Protein AF-A0AA85JN87-F1 (afdb_monomer_lite)

Organism: Trichobilharzia regenti (NCBI:txid157069)

Sequence (298 aa):
MGMNMVSKATDSALHCLQKEFSRMQVISLSGNMCTDKKPATINTILGRGKSVIAEARLPASVLAQVLHTNAHRLARLAHAKNWIGSSLAGCSGIMGSNAHAANIIAGMFAATGQDLAQVIDSSACLTQLEVDASDDSLIASVTMPCIEVGTVGGGTRLPAQRACLDLLDLSVDRPTEHLSRLIAGTVLSAELSLLAALDTADLVKAHMHLNRAKTSTTTQVPNNNNNANTMNNNNNNGNGTNDNPDPAAPDHHPVGNCHSDVQTTTGHSAVVGVHEKRFSVKKSDPAMMNSEISHYIM

InterPro domains:
  IPR002202 Hydroxymethylglutaryl-CoA reductase, class I/II [PF00368] (1-212)
  IPR002202 Hydroxymethylglutaryl-CoA reductase, class I/II [PR00071] (30-55)
  IPR002202 Hydroxymethylglutaryl-CoA reductase, class I/II [PR00071] (83-109)
  IPR002202 Hydroxymethylglutaryl-CoA reductase, class I/II [PR00071] (137-158)
  IPR002202 Hydroxymethylglutaryl-CoA reductase, class I/II [PS50065] (1-212)
  IPR002202 Hydroxymethylglutaryl-CoA reductase, class I/II [PTHR10572] (1-214)
  IPR009023 Hydroxymethylglutaryl-CoA reductase, class I/II, NAD/NADP-binding domain superfamily [G3DSA:3.30.70.420] (1-49)
  IPR009023 Hydroxymethylglutaryl-CoA reductase, class I/II, NAD/NADP-binding domain superfamily [SSF55035] (1-49)
  IPR009029 Hydroxymethylglutaryl-CoA reductase, class I/II, substrate-binding domain superfamily [SSF56542] (43-200)
  IPR023074 Hydroxymethylglutaryl-CoA reductase, class I/II, catalytic domain superfamily [G3DSA:3.90.770.10] (50-207)
  IPR023076 Hydroxymethylglutaryl-CoA reductase, class I/II, conserved site [PS00318] (149-156)
  IPR023076 Hydroxymethylglutaryl-CoA reductase, class I/II, conserved site [PS01192] (197-210)

Structure (mmCIF, N/CA/C/O backbone):
data_AF-A0AA85JN87-F1
#
_entry.id   AF-A0AA85JN87-F1
#
loop_
_atom_site.group_PDB
_atom_site.id
_atom_site.type_symbol
_atom_site.label_atom_id
_atom_site.label_alt_id
_atom_site.label_comp_id
_atom_site.label_asym_id
_atom_site.label_entity_id
_atom_site.label_seq_id
_atom_site.pdbx_PDB_ins_code
_atom_site.Cartn_x
_atom_site.Cartn_y
_atom_site.Cartn_z
_atom_site.occupancy
_atom_site.B_iso_or_equiv
_atom_site.auth_seq_id
_atom_site.auth_comp_id
_atom_site.auth_asym_id
_atom_site.auth_atom_id
_atom_site.pdbx_PDB_model_num
ATOM 1 N N . MET A 1 1 ? -7.510 -4.189 11.630 1.00 84.88 1 MET A N 1
ATOM 2 C CA . MET A 1 1 ? -8.447 -3.060 11.599 1.00 84.88 1 MET A CA 1
ATOM 3 C C . MET A 1 1 ? -8.848 -2.737 13.031 1.00 84.88 1 MET A C 1
ATOM 5 O O . MET A 1 1 ? -8.316 -1.785 13.570 1.00 84.88 1 MET A O 1
ATOM 9 N N . GLY A 1 2 ? -9.619 -3.579 13.729 1.00 93.19 2 GLY A N 1
ATOM 10 C CA . GLY A 1 2 ? -9.733 -3.487 15.198 1.00 93.19 2 GLY A CA 1
ATOM 11 C C . GLY A 1 2 ? -10.479 -2.258 15.733 1.00 93.19 2 GLY A C 1
ATOM 12 O O . GLY A 1 2 ? -10.494 -2.063 16.943 1.00 93.19 2 GLY A O 1
ATOM 13 N N . MET A 1 3 ? -11.137 -1.478 14.868 1.00 95.12 3 MET A N 1
ATOM 14 C CA . MET A 1 3 ? -11.810 -0.223 15.224 1.00 95.12 3 MET A CA 1
ATOM 15 C C . MET A 1 3 ? -12.792 -0.390 16.390 1.00 95.12 3 MET A C 1
ATOM 17 O O . MET A 1 3 ? -12.663 0.290 17.400 1.00 95.12 3 MET A O 1
ATOM 21 N N . ASN A 1 4 ? -13.692 -1.376 16.331 1.00 95.69 4 ASN A N 1
ATOM 22 C CA . ASN A 1 4 ? -14.649 -1.620 17.421 1.00 95.69 4 ASN A CA 1
ATOM 23 C C . ASN A 1 4 ? -13.965 -1.993 18.746 1.00 95.69 4 ASN A C 1
ATOM 25 O O . ASN A 1 4 ? -14.442 -1.630 19.820 1.00 95.69 4 ASN A O 1
ATOM 29 N N . MET A 1 5 ? -12.850 -2.728 18.676 1.00 97.50 5 MET A N 1
ATOM 30 C CA . MET A 1 5 ? -12.092 -3.140 19.857 1.00 97.50 5 MET A CA 1
ATOM 31 C C . MET A 1 5 ? -11.444 -1.926 20.525 1.00 97.50 5 MET A C 1
ATOM 33 O O . MET A 1 5 ? -11.600 -1.748 21.732 1.00 97.50 5 MET A O 1
ATOM 37 N N . VAL A 1 6 ? -10.769 -1.075 19.744 1.00 97.12 6 VAL A N 1
ATOM 38 C CA . VAL A 1 6 ? -10.121 0.129 20.279 1.00 97.12 6 VAL A CA 1
ATOM 39 C C . VAL A 1 6 ? -11.149 1.141 20.770 1.00 97.12 6 VAL A C 1
ATOM 41 O O . VAL A 1 6 ? -10.966 1.670 21.854 1.00 97.12 6 VAL A O 1
ATOM 44 N N . SER A 1 7 ? -12.281 1.327 20.081 1.00 97.25 7 SER A N 1
ATOM 45 C CA . SER A 1 7 ? -13.359 2.206 20.552 1.00 97.25 7 SER A CA 1
ATOM 46 C C . SER A 1 7 ? -13.909 1.768 21.908 1.00 97.25 7 SER A C 1
ATOM 48 O O . SER A 1 7 ? -14.039 2.594 22.806 1.00 97.25 7 SER A O 1
ATOM 50 N N . LYS A 1 8 ? -14.168 0.467 22.097 1.00 98.12 8 LYS A N 1
ATOM 51 C CA . LYS A 1 8 ? -14.634 -0.070 23.385 1.00 98.12 8 LYS A CA 1
ATOM 52 C C . LYS A 1 8 ? -13.600 0.124 24.500 1.00 98.12 8 LYS A C 1
ATOM 54 O O . LYS A 1 8 ? -13.961 0.453 25.630 1.00 98.12 8 LYS A O 1
ATOM 59 N N . ALA A 1 9 ? -12.323 -0.091 24.189 1.00 98.25 9 ALA A N 1
ATOM 60 C CA . ALA A 1 9 ? -11.238 0.114 25.141 1.00 98.25 9 ALA A CA 1
ATOM 61 C C . ALA A 1 9 ? -11.086 1.598 25.516 1.00 98.25 9 ALA A C 1
ATOM 63 O O . ALA A 1 9 ? -10.990 1.916 26.699 1.00 98.25 9 ALA A O 1
ATOM 64 N N . THR A 1 10 ? -11.128 2.502 24.533 1.00 98.19 10 THR A N 1
ATOM 65 C CA . THR A 1 10 ? -11.074 3.953 24.747 1.00 98.19 10 THR A CA 1
ATOM 66 C C . THR A 1 10 ? -12.259 4.435 25.573 1.00 98.19 10 THR A C 1
ATOM 68 O O . THR A 1 10 ? -12.052 5.185 26.518 1.00 98.19 10 THR A O 1
ATOM 71 N N . ASP A 1 11 ? -13.474 3.965 25.291 1.00 98.06 11 ASP A N 1
ATOM 72 C CA . ASP A 1 11 ? -14.661 4.309 26.078 1.00 98.06 11 ASP A CA 1
ATOM 73 C C . ASP A 1 11 ? -14.488 3.907 27.552 1.00 98.06 11 ASP A C 1
ATOM 75 O O . ASP A 1 11 ? -14.669 4.717 28.460 1.00 98.06 11 ASP A O 1
ATOM 79 N N . SER A 1 12 ? -14.005 2.689 27.803 1.00 98.12 12 SER A N 1
ATOM 80 C CA . SER A 1 12 ? -13.712 2.220 29.166 1.00 98.12 12 SER A CA 1
ATOM 81 C C . SER A 1 12 ? -12.612 3.049 29.848 1.00 98.12 12 SER A C 1
ATOM 83 O O . SER A 1 12 ? -12.707 3.353 31.039 1.00 98.12 12 SER A O 1
ATOM 85 N N . ALA A 1 13 ? -11.573 3.440 29.106 1.00 98.25 13 ALA A N 1
ATOM 86 C CA . ALA A 1 13 ? -10.490 4.278 29.615 1.00 98.25 13 ALA A CA 1
ATOM 87 C C . ALA A 1 13 ? -10.972 5.697 29.960 1.00 98.25 13 ALA A C 1
ATOM 89 O O . ALA A 1 13 ? -10.600 6.229 31.005 1.00 98.25 13 ALA A O 1
ATOM 90 N N . LEU A 1 14 ? -11.846 6.284 29.139 1.00 97.81 14 LEU A N 1
ATOM 91 C CA . LEU A 1 14 ? -12.452 7.589 29.404 1.00 97.81 14 LEU A CA 1
ATOM 92 C C . LEU A 1 14 ? -13.301 7.565 30.679 1.00 97.81 14 LEU A C 1
ATOM 94 O O . LEU A 1 14 ? -13.166 8.464 31.504 1.00 97.81 14 LEU A O 1
ATOM 98 N N . HIS A 1 15 ? -14.087 6.507 30.906 1.00 96.25 15 HIS A N 1
ATOM 99 C CA . HIS A 1 15 ? -14.829 6.333 32.161 1.00 96.25 15 HIS A CA 1
ATOM 100 C C . HIS A 1 15 ? -13.908 6.233 33.386 1.00 96.25 15 HIS A C 1
ATOM 102 O O . HIS A 1 15 ? -14.273 6.682 34.470 1.00 96.25 15 HIS A O 1
ATOM 108 N N . CYS A 1 16 ? -12.716 5.645 33.240 1.00 97.75 16 CYS A N 1
ATOM 109 C CA . CYS A 1 16 ? -11.712 5.633 34.303 1.00 97.75 16 CYS A CA 1
ATOM 110 C C . CYS A 1 16 ? -11.193 7.051 34.581 1.00 97.75 16 CYS A C 1
ATOM 112 O O . CYS A 1 16 ? -11.214 7.504 35.722 1.00 97.75 16 CYS A O 1
ATOM 114 N N . LEU A 1 17 ? -10.828 7.789 33.529 1.00 97.94 17 LEU A N 1
ATOM 115 C CA . LEU A 1 17 ? -10.350 9.168 33.639 1.00 97.94 17 LEU A CA 1
ATOM 116 C C . LEU A 1 17 ? -11.395 10.110 34.250 1.00 97.94 17 LEU A C 1
ATOM 118 O O . LEU A 1 17 ? -11.033 10.989 35.023 1.00 97.94 17 LEU A O 1
ATOM 122 N N . GLN A 1 18 ? -12.687 9.917 33.970 1.00 97.38 18 GLN A N 1
ATOM 123 C CA . GLN A 1 18 ? -13.755 10.728 34.570 1.00 97.38 18 GLN A CA 1
ATOM 124 C C . GLN A 1 18 ? -13.886 10.543 36.089 1.00 97.38 18 GLN A C 1
ATOM 126 O O . GLN A 1 18 ? -14.396 11.439 36.759 1.00 97.38 18 GLN A O 1
ATOM 131 N N . LYS A 1 19 ? -13.421 9.416 36.650 1.00 97.12 19 LYS A N 1
ATOM 132 C CA . LYS A 1 19 ? -13.384 9.213 38.109 1.00 97.12 19 LYS A CA 1
ATOM 133 C C . LYS A 1 19 ? -12.307 10.071 38.770 1.00 97.12 19 LYS A C 1
ATOM 135 O O . LYS A 1 19 ? -12.552 10.612 39.841 1.00 97.12 19 LYS A O 1
ATOM 140 N N . GLU A 1 20 ? -11.160 10.218 38.111 1.00 98.00 20 GLU A N 1
ATOM 141 C CA . GLU A 1 20 ? -10.040 11.044 38.584 1.00 98.00 20 GLU A CA 1
ATOM 142 C C . GLU A 1 20 ? -10.282 12.537 38.316 1.00 98.00 20 GLU A C 1
ATOM 144 O O . GLU A 1 20 ? -9.996 13.398 39.146 1.00 98.00 20 GLU A O 1
ATOM 149 N N . PHE A 1 21 ? -10.872 12.857 37.163 1.00 97.88 21 PHE A N 1
ATOM 150 C CA . PHE A 1 21 ? -11.124 14.219 36.708 1.00 97.88 21 PHE A CA 1
ATOM 151 C C . PHE A 1 21 ? -12.628 14.475 36.578 1.00 97.88 21 PHE A C 1
ATOM 153 O O . PHE A 1 21 ? -13.181 14.508 35.481 1.00 97.88 21 PHE A O 1
ATOM 160 N N . SER A 1 22 ? -13.298 14.725 37.706 1.00 95.50 22 SER A N 1
ATOM 161 C CA . SER A 1 22 ? -14.764 14.882 37.782 1.00 95.50 22 SER A CA 1
ATOM 162 C C . SER A 1 22 ? -15.349 16.037 36.954 1.00 95.50 22 SER A C 1
ATOM 164 O O . SER A 1 22 ? -16.543 16.054 36.665 1.00 95.50 22 SER A O 1
ATOM 166 N N . ARG A 1 23 ? -14.518 17.009 36.553 1.00 97.56 23 ARG A N 1
ATOM 167 C CA . ARG A 1 23 ? -14.902 18.125 35.668 1.00 97.56 23 ARG A CA 1
ATOM 168 C C . ARG A 1 23 ? -14.717 17.815 34.179 1.00 97.56 23 ARG A C 1
ATOM 170 O O . ARG A 1 23 ? -15.128 18.624 33.351 1.00 97.56 23 ARG A O 1
ATOM 177 N N . MET A 1 24 ? -14.075 16.697 33.831 1.00 97.81 24 MET A N 1
ATOM 178 C CA . MET A 1 24 ? -13.817 16.316 32.444 1.00 97.81 24 MET A CA 1
ATOM 179 C C . MET A 1 24 ? -15.123 15.938 31.741 1.00 97.81 24 MET A C 1
ATOM 181 O O . MET A 1 24 ? -15.873 15.074 32.199 1.00 97.81 24 MET A O 1
ATOM 185 N N . GLN A 1 25 ? -15.358 16.546 30.582 1.00 96.88 25 GLN A N 1
ATOM 186 C CA . GLN A 1 25 ? -16.487 16.227 29.715 1.00 96.88 25 GLN A CA 1
ATOM 187 C C . GLN A 1 25 ? -15.985 15.555 28.440 1.00 96.88 25 GLN A C 1
ATOM 189 O O . GLN A 1 25 ? -15.135 16.095 27.734 1.00 96.88 25 GLN A O 1
ATOM 194 N N . VAL A 1 26 ? -16.528 14.378 28.135 1.00 97.00 26 VAL A N 1
ATOM 195 C CA . VAL A 1 26 ? -16.269 13.687 26.871 1.00 97.00 26 VAL A CA 1
ATOM 196 C C . VAL A 1 26 ? -17.270 14.201 25.843 1.00 97.00 26 VAL A C 1
ATOM 198 O O . VAL A 1 26 ? -18.449 13.866 25.904 1.00 97.00 26 VAL A O 1
ATOM 201 N N . ILE A 1 27 ? -16.802 15.026 24.906 1.00 96.94 27 ILE A N 1
ATOM 202 C CA . ILE A 1 27 ? -17.644 15.571 23.827 1.00 96.94 27 ILE A CA 1
ATOM 203 C C . ILE A 1 27 ? -17.927 14.495 22.769 1.00 96.94 27 ILE A C 1
ATOM 205 O O . ILE A 1 27 ? -19.048 14.354 22.291 1.00 96.94 27 ILE A O 1
ATOM 209 N N . SER A 1 28 ? -16.900 13.732 22.392 1.00 97.44 28 SER A N 1
ATOM 210 C CA . SER A 1 28 ? -16.984 12.640 21.423 1.00 97.44 28 SER A CA 1
ATOM 211 C C . SER A 1 28 ? -15.887 11.621 21.707 1.00 97.44 28 SER A C 1
ATOM 213 O O . SER A 1 28 ? -14.776 11.992 22.085 1.00 97.44 28 SER A O 1
ATOM 215 N N . LEU A 1 29 ? -16.176 10.342 21.458 1.00 96.44 29 LEU A N 1
ATOM 216 C CA . LEU A 1 29 ? -15.175 9.274 21.507 1.00 96.44 29 LEU A CA 1
ATOM 217 C C . LEU A 1 29 ? -14.111 9.429 20.405 1.00 96.44 29 LEU A C 1
ATOM 219 O O . LEU A 1 29 ? -12.975 8.991 20.563 1.00 96.44 29 LEU A O 1
ATOM 223 N N . SER A 1 30 ? -14.474 10.052 19.280 1.00 97.19 30 SER A N 1
ATOM 224 C CA . SER A 1 30 ? -13.566 10.338 18.171 1.00 97.19 30 SER A CA 1
ATOM 225 C C . SER A 1 30 ? -13.568 11.833 17.872 1.00 97.19 30 SER A C 1
ATOM 227 O O . SER A 1 30 ? -14.526 12.370 17.318 1.00 97.19 30 SER A O 1
ATOM 229 N N . GLY A 1 31 ? -12.479 12.504 18.243 1.00 97.38 31 GLY A N 1
ATOM 230 C CA . GLY A 1 31 ? -12.234 13.920 17.954 1.00 97.38 31 GLY A CA 1
ATOM 231 C C . GLY A 1 31 ? -11.450 14.148 16.660 1.00 97.38 31 GLY A C 1
ATOM 232 O O . GLY A 1 31 ? -10.699 15.108 16.575 1.00 97.38 31 GLY A O 1
ATOM 233 N N . ASN A 1 32 ? -11.533 13.227 15.693 1.00 97.19 32 ASN A N 1
ATOM 234 C CA . ASN A 1 32 ? -10.747 13.228 14.449 1.00 97.19 32 ASN A CA 1
ATOM 235 C C . ASN A 1 32 ? -9.214 13.168 14.591 1.00 97.19 32 ASN A C 1
ATOM 237 O O . ASN A 1 32 ? -8.544 13.137 13.572 1.00 97.19 32 ASN A O 1
ATOM 241 N N . MET A 1 33 ? -8.656 13.025 15.795 1.00 96.12 33 MET A N 1
ATOM 242 C CA . MET A 1 33 ? -7.215 12.799 16.016 1.00 96.12 33 MET A CA 1
ATOM 243 C C . MET A 1 33 ? -6.779 11.330 15.864 1.00 96.12 33 MET A C 1
ATOM 245 O O . MET A 1 33 ? -5.656 10.978 16.209 1.00 96.12 33 MET A O 1
ATOM 249 N N . CYS A 1 34 ? -7.657 10.453 15.362 1.00 95.75 34 CYS A N 1
ATOM 250 C CA . CYS A 1 34 ? -7.326 9.049 15.123 1.00 95.75 34 CYS A CA 1
ATOM 251 C C . CYS A 1 34 ? -6.311 8.830 13.983 1.00 95.75 34 CYS A C 1
ATOM 253 O O . CYS A 1 34 ? -5.329 8.148 14.237 1.00 95.75 34 CYS A O 1
ATOM 255 N N . THR A 1 35 ? -6.445 9.326 12.745 1.00 95.62 35 THR A N 1
ATOM 256 C CA . THR A 1 35 ? -7.599 9.912 12.019 1.00 95.62 35 THR A CA 1
ATOM 257 C C . THR A 1 35 ? -8.242 8.849 11.118 1.00 95.62 35 THR A C 1
ATOM 259 O O . THR A 1 35 ? -7.503 8.171 10.425 1.00 95.62 35 THR A O 1
ATOM 262 N N . ASP A 1 36 ? -9.579 8.672 11.103 1.00 97.56 36 ASP A N 1
ATOM 263 C CA . ASP A 1 36 ? -10.123 7.388 10.598 1.00 97.56 36 ASP A CA 1
ATOM 264 C C . ASP A 1 36 ? -10.261 7.137 9.088 1.00 97.56 36 ASP A C 1
ATOM 266 O O . ASP A 1 36 ? -10.032 6.036 8.675 1.00 97.56 36 ASP A O 1
ATOM 270 N N . LYS A 1 37 ? -10.706 8.040 8.247 1.00 96.69 37 LYS A N 1
ATOM 271 C CA . LYS A 1 37 ? -11.143 7.780 6.854 1.00 96.69 37 LYS A CA 1
ATOM 272 C C . LYS A 1 37 ? -11.000 9.092 6.100 1.00 96.69 37 LYS A C 1
ATOM 274 O O . LYS A 1 37 ? -11.940 9.575 5.475 1.00 96.69 37 LYS A O 1
ATOM 279 N N . LYS A 1 38 ? -9.928 9.810 6.427 1.00 95.31 38 LYS A N 1
ATOM 280 C CA . LYS A 1 38 ? -9.719 11.215 6.076 1.00 95.31 38 LYS A CA 1
ATOM 281 C C . LYS A 1 38 ? -8.219 11.428 5.938 1.00 95.31 38 LYS A C 1
ATOM 283 O O . LYS A 1 38 ? -7.495 11.006 6.833 1.00 95.31 38 LYS A O 1
ATOM 288 N N . PRO A 1 39 ? -7.779 12.149 4.898 1.00 91.88 39 PRO A N 1
ATOM 289 C CA . PRO A 1 39 ? -6.371 12.464 4.721 1.00 91.88 39 PRO A CA 1
ATOM 290 C C . PRO A 1 39 ? -5.830 13.200 5.952 1.00 91.88 39 PRO A C 1
ATOM 292 O O . PRO A 1 39 ? -6.331 14.272 6.296 1.00 91.88 39 PRO A O 1
ATOM 295 N N . ALA A 1 40 ? -4.818 12.636 6.614 1.00 92.38 40 ALA A N 1
ATOM 296 C CA . ALA A 1 40 ? -4.227 13.246 7.799 1.00 92.38 40 ALA A CA 1
ATOM 297 C C . ALA A 1 40 ? -2.744 12.912 7.964 1.00 92.38 40 ALA A C 1
ATOM 299 O O . ALA A 1 40 ? -2.346 11.753 8.091 1.00 92.38 40 ALA A O 1
ATOM 300 N N . THR A 1 41 ? -1.922 13.955 8.077 1.00 92.06 41 THR A N 1
ATOM 301 C CA . THR A 1 41 ? -0.467 13.831 8.226 1.00 92.06 41 THR A CA 1
ATOM 302 C C . THR A 1 41 ? -0.071 13.034 9.472 1.00 92.06 41 THR A C 1
ATOM 304 O O . THR A 1 41 ? 0.920 12.305 9.437 1.00 92.06 41 THR A O 1
ATOM 307 N N . ILE A 1 42 ? -0.864 13.088 10.552 1.00 94.12 42 ILE A N 1
ATOM 308 C CA . ILE A 1 42 ? -0.601 12.316 11.777 1.00 94.12 42 ILE A CA 1
ATOM 309 C C . ILE A 1 42 ? -0.481 10.809 11.503 1.00 94.12 42 ILE A C 1
ATOM 311 O O . ILE A 1 42 ? 0.433 10.177 12.029 1.00 94.12 42 ILE A O 1
ATOM 315 N N . ASN A 1 43 ? -1.308 10.257 10.606 1.00 94.06 43 ASN A N 1
ATOM 316 C CA . ASN A 1 43 ? -1.269 8.839 10.236 1.00 94.06 43 ASN A CA 1
ATOM 317 C C . ASN A 1 43 ? 0.033 8.483 9.506 1.00 94.06 43 ASN A C 1
ATOM 319 O O . ASN A 1 43 ? 0.554 7.382 9.664 1.00 94.06 43 ASN A O 1
ATOM 323 N N . THR A 1 44 ? 0.591 9.420 8.735 1.00 90.81 44 THR A N 1
ATOM 324 C CA . THR A 1 44 ? 1.862 9.210 8.027 1.00 90.81 44 THR A CA 1
ATOM 325 C C . THR A 1 44 ? 3.090 9.344 8.920 1.00 90.81 44 THR A C 1
ATOM 327 O O . THR A 1 44 ? 4.078 8.648 8.697 1.00 90.81 44 THR A O 1
ATOM 330 N N . ILE A 1 45 ? 3.031 10.213 9.935 1.00 92.19 45 ILE A N 1
ATOM 331 C CA . ILE A 1 45 ? 4.150 10.476 10.848 1.00 92.19 45 ILE A CA 1
ATOM 332 C C . ILE A 1 45 ? 4.211 9.415 11.950 1.00 92.19 45 ILE A C 1
ATOM 334 O O . ILE A 1 45 ? 5.278 8.862 12.214 1.00 92.19 45 ILE A O 1
ATOM 338 N N . LEU A 1 46 ? 3.078 9.137 12.601 1.00 94.94 46 LEU A N 1
ATOM 339 C CA . LEU A 1 46 ? 3.008 8.234 13.756 1.00 94.94 46 LEU A CA 1
ATOM 340 C C . LEU A 1 46 ? 2.631 6.797 13.377 1.00 94.94 46 LEU A C 1
ATOM 342 O O . LEU A 1 46 ? 2.810 5.885 14.182 1.00 94.94 46 LEU A O 1
ATOM 346 N N . GLY A 1 47 ? 2.151 6.585 12.150 1.00 94.94 47 GLY A N 1
ATOM 347 C CA . GLY A 1 47 ? 1.616 5.304 11.703 1.00 94.94 47 GLY A CA 1
ATOM 348 C C . GLY A 1 47 ? 0.201 5.045 12.225 1.00 94.94 47 GLY A C 1
ATOM 349 O O . GLY A 1 47 ? -0.242 5.614 13.223 1.00 94.94 47 GLY A O 1
ATOM 350 N N . ARG A 1 48 ? -0.528 4.158 11.541 1.00 96.06 48 ARG A N 1
ATOM 351 C CA . ARG A 1 48 ? -1.867 3.714 11.960 1.00 96.06 48 ARG A CA 1
ATOM 352 C C . ARG A 1 48 ? -2.198 2.334 11.396 1.00 96.06 48 ARG A C 1
ATOM 354 O O . ARG A 1 48 ? -2.186 2.132 10.195 1.00 96.06 48 ARG A O 1
ATOM 361 N N . GLY A 1 49 ? -2.514 1.357 12.240 1.00 96.56 49 GLY A N 1
ATOM 362 C CA . GLY A 1 49 ? -2.656 -0.025 11.769 1.00 96.56 49 GLY A CA 1
ATOM 363 C C . GLY A 1 49 ? -1.287 -0.686 11.598 1.00 96.56 49 GLY A C 1
ATOM 364 O O . GLY A 1 49 ? -0.602 -0.904 12.597 1.00 96.56 49 GLY A O 1
ATOM 365 N N . LYS A 1 50 ? -0.907 -1.064 10.373 1.00 97.81 50 LYS A N 1
ATOM 366 C CA . LYS A 1 50 ? 0.377 -1.719 10.068 1.00 97.81 50 LYS A CA 1
ATOM 367 C C . LYS A 1 50 ? 1.283 -0.784 9.267 1.00 97.81 50 LYS A C 1
ATOM 369 O O . LYS A 1 50 ? 0.881 -0.281 8.222 1.00 97.81 50 LYS A O 1
ATOM 374 N N . SER A 1 51 ? 2.512 -0.597 9.744 1.00 97.44 51 SER A N 1
ATOM 375 C CA . SER A 1 51 ? 3.561 0.139 9.033 1.00 97.44 51 SER A CA 1
ATOM 376 C C . SER A 1 51 ? 4.536 -0.847 8.398 1.00 97.44 51 SER A C 1
ATOM 378 O O . SER A 1 51 ? 5.210 -1.600 9.104 1.00 97.44 51 SER A O 1
ATOM 380 N N . VAL A 1 52 ? 4.599 -0.855 7.070 1.00 97.75 52 VAL A N 1
ATOM 381 C CA . VAL A 1 52 ? 5.306 -1.878 6.293 1.00 97.75 52 VAL A CA 1
ATOM 382 C C . VAL A 1 52 ? 6.249 -1.221 5.295 1.00 97.75 52 VAL A C 1
ATOM 384 O O . VAL A 1 52 ? 5.891 -0.232 4.655 1.00 97.75 52 VAL A O 1
ATOM 387 N N . ILE A 1 53 ? 7.444 -1.790 5.153 1.00 98.06 53 ILE A N 1
ATOM 388 C CA . ILE A 1 53 ? 8.366 -1.494 4.060 1.00 98.06 53 ILE A CA 1
ATOM 389 C C . ILE A 1 53 ? 8.538 -2.774 3.249 1.00 98.06 53 ILE A C 1
ATOM 391 O O . ILE A 1 53 ? 8.867 -3.813 3.819 1.00 98.06 53 ILE A O 1
ATOM 395 N N . ALA A 1 54 ? 8.315 -2.703 1.941 1.00 98.19 54 ALA A N 1
ATOM 396 C CA . ALA A 1 54 ? 8.671 -3.768 1.009 1.00 98.19 54 ALA A CA 1
ATOM 397 C C . ALA A 1 54 ? 9.759 -3.254 0.068 1.00 98.19 54 ALA A C 1
ATOM 399 O O . ALA A 1 54 ? 9.659 -2.135 -0.431 1.00 98.19 54 ALA A O 1
ATOM 400 N N . GLU A 1 55 ? 10.779 -4.065 -0.166 1.00 98.06 55 GLU A N 1
ATOM 401 C CA . GLU A 1 55 ? 11.935 -3.748 -0.994 1.00 98.06 55 GLU A CA 1
ATOM 402 C C . GLU A 1 55 ? 12.252 -4.892 -1.955 1.00 98.06 55 GLU A C 1
ATOM 404 O O . GLU A 1 55 ? 11.980 -6.059 -1.673 1.00 98.06 55 GLU A O 1
ATOM 409 N N . ALA A 1 56 ? 12.833 -4.562 -3.102 1.00 97.81 56 ALA A N 1
ATOM 410 C CA . ALA A 1 56 ? 13.308 -5.531 -4.068 1.00 97.81 56 ALA A CA 1
ATOM 411 C C . ALA A 1 56 ? 14.552 -5.020 -4.795 1.00 97.81 56 ALA A C 1
ATOM 413 O O . ALA A 1 56 ? 14.646 -3.838 -5.124 1.00 97.81 56 ALA A O 1
ATOM 414 N N . ARG A 1 57 ? 15.471 -5.935 -5.110 1.00 98.00 57 ARG A N 1
ATOM 415 C CA . ARG A 1 57 ? 16.588 -5.683 -6.029 1.00 98.00 57 ARG A CA 1
ATOM 416 C C . ARG A 1 57 ? 16.308 -6.347 -7.371 1.00 98.00 57 ARG A C 1
ATOM 418 O O . ARG A 1 57 ? 16.158 -7.568 -7.436 1.00 98.00 57 ARG A O 1
ATOM 425 N N . LEU A 1 58 ? 16.242 -5.549 -8.436 1.00 97.69 58 LEU A N 1
ATOM 426 C CA . LEU A 1 58 ? 15.965 -6.001 -9.798 1.00 97.69 58 LEU A CA 1
ATOM 427 C C . LEU A 1 58 ? 17.236 -5.909 -10.654 1.00 97.69 58 LEU A C 1
ATOM 429 O O . LEU A 1 58 ? 17.693 -4.797 -10.923 1.00 97.69 58 LEU A O 1
ATOM 433 N N . PRO A 1 59 ? 17.795 -7.041 -11.119 1.00 98.12 59 PRO A N 1
ATOM 434 C CA . PRO A 1 59 ? 18.940 -7.037 -12.026 1.00 98.12 59 PRO A CA 1
ATOM 435 C C . PRO A 1 59 ? 18.659 -6.267 -13.321 1.00 98.12 59 PRO A C 1
ATOM 437 O O . PRO A 1 59 ? 17.540 -6.309 -13.840 1.00 98.12 59 PRO A O 1
ATOM 440 N N . ALA A 1 60 ? 19.693 -5.650 -13.900 1.00 97.50 60 ALA A N 1
ATOM 441 C CA . ALA A 1 60 ? 19.587 -4.910 -15.160 1.00 97.50 60 ALA A CA 1
ATOM 442 C C . ALA A 1 60 ? 18.968 -5.744 -16.301 1.00 97.50 60 ALA A C 1
ATOM 444 O O . ALA A 1 60 ? 18.171 -5.233 -17.089 1.00 97.50 60 ALA A O 1
ATOM 445 N N . SER A 1 61 ? 19.264 -7.049 -16.355 1.00 97.25 61 SER A N 1
ATOM 446 C CA . SER A 1 61 ? 18.681 -7.966 -17.342 1.00 97.25 61 SER A CA 1
ATOM 447 C C . SER A 1 61 ? 17.161 -8.087 -17.214 1.00 97.25 61 SER A C 1
ATOM 449 O O . SER A 1 61 ? 16.466 -8.056 -18.226 1.00 97.25 61 SER A O 1
ATOM 451 N N . VAL A 1 62 ? 16.630 -8.156 -15.989 1.00 97.06 62 VAL A N 1
ATOM 452 C CA . VAL A 1 62 ? 15.183 -8.220 -15.729 1.00 97.06 62 VAL A CA 1
ATOM 453 C C . VAL A 1 62 ? 14.511 -6.907 -16.126 1.00 97.06 62 VAL A C 1
ATOM 455 O O . VAL A 1 62 ? 13.465 -6.926 -16.773 1.00 97.06 62 VAL A O 1
ATOM 458 N N . LEU A 1 63 ? 15.128 -5.766 -15.802 1.00 96.56 63 LEU A N 1
ATOM 459 C CA . LEU A 1 63 ? 14.615 -4.449 -16.196 1.00 96.56 63 LEU A CA 1
ATOM 460 C C . LEU A 1 63 ? 14.496 -4.328 -17.721 1.00 96.56 63 LEU A C 1
ATOM 462 O O . LEU A 1 63 ? 13.459 -3.897 -18.222 1.00 96.56 63 LEU A O 1
ATOM 466 N N . ALA A 1 64 ? 15.517 -4.770 -18.457 1.00 96.06 64 ALA A N 1
ATOM 467 C CA . ALA A 1 64 ? 15.531 -4.700 -19.914 1.00 96.06 64 ALA A CA 1
ATOM 468 C C . ALA A 1 64 ? 14.558 -5.698 -20.569 1.00 96.06 64 ALA A C 1
ATOM 470 O O . ALA A 1 64 ? 13.842 -5.347 -21.508 1.00 96.06 64 ALA A O 1
ATOM 471 N N . GLN A 1 65 ? 14.526 -6.943 -20.089 1.00 96.31 65 GLN A N 1
ATOM 472 C CA . GLN A 1 65 ? 13.762 -8.021 -20.725 1.00 96.31 65 GLN A CA 1
ATOM 473 C C . GLN A 1 65 ? 12.274 -7.997 -20.373 1.00 96.31 65 GLN A C 1
ATOM 475 O O . GLN A 1 65 ? 11.459 -8.347 -21.220 1.00 96.31 65 GLN A O 1
ATOM 480 N N . VAL A 1 66 ? 11.922 -7.602 -19.145 1.00 95.31 66 VAL A N 1
ATOM 481 C CA . VAL A 1 66 ? 10.540 -7.667 -18.637 1.00 95.31 66 VAL A CA 1
ATOM 482 C C . VAL A 1 66 ? 9.891 -6.290 -18.588 1.00 95.31 66 VAL A C 1
ATOM 484 O O . VAL A 1 66 ? 8.750 -6.135 -19.005 1.00 95.31 66 VAL A O 1
ATOM 487 N N . LEU A 1 67 ? 10.603 -5.286 -18.067 1.00 94.69 67 LEU A N 1
ATOM 488 C CA . LEU A 1 67 ? 10.065 -3.928 -17.920 1.00 94.69 67 LEU A CA 1
ATOM 489 C C . LEU A 1 67 ? 10.399 -3.020 -19.111 1.00 94.69 67 LEU A C 1
ATOM 491 O O . LEU A 1 67 ? 9.931 -1.885 -19.159 1.00 94.69 67 LEU A O 1
ATOM 495 N N . HIS A 1 68 ? 11.206 -3.508 -20.059 1.00 95.69 68 HIS A N 1
ATOM 496 C CA . HIS A 1 68 ? 11.622 -2.790 -21.265 1.00 95.69 68 HIS A CA 1
ATOM 497 C C . HIS A 1 68 ? 12.220 -1.399 -20.981 1.00 95.69 68 HIS A C 1
ATOM 499 O O . HIS A 1 68 ? 12.085 -0.467 -21.770 1.00 95.69 68 HIS A O 1
ATOM 505 N N . THR A 1 69 ? 12.906 -1.262 -19.843 1.00 96.81 69 THR A N 1
ATOM 506 C CA . THR A 1 69 ? 13.525 -0.015 -19.367 1.00 96.81 69 THR A CA 1
ATOM 507 C C . THR A 1 69 ? 14.852 -0.310 -18.646 1.00 96.81 69 THR A C 1
ATOM 509 O O . THR A 1 69 ? 15.372 -1.422 -18.711 1.00 96.81 69 THR A O 1
ATOM 512 N N . ASN A 1 70 ? 15.443 0.684 -17.978 1.00 97.38 70 ASN A N 1
ATOM 513 C CA . ASN A 1 70 ? 16.636 0.534 -17.145 1.00 97.38 70 ASN A CA 1
ATOM 514 C C . ASN A 1 70 ? 16.505 1.294 -15.814 1.00 97.38 70 ASN A C 1
ATOM 516 O O . ASN A 1 70 ? 15.624 2.142 -15.644 1.00 97.38 70 ASN A O 1
ATOM 520 N N . ALA A 1 71 ? 17.408 0.998 -14.875 1.00 98.12 71 ALA A N 1
ATOM 521 C CA . ALA A 1 71 ? 17.368 1.537 -13.518 1.00 98.12 71 ALA A CA 1
ATOM 522 C C . ALA A 1 71 ? 17.427 3.075 -13.491 1.00 98.12 71 ALA A C 1
ATOM 524 O O . ALA A 1 71 ? 16.623 3.710 -12.809 1.00 98.12 71 ALA A O 1
ATOM 525 N N . HIS A 1 72 ? 18.311 3.690 -14.285 1.00 98.06 72 HIS A N 1
ATOM 526 C CA . HIS A 1 72 ? 18.468 5.148 -14.332 1.00 98.06 72 HIS A CA 1
ATOM 527 C C . HIS A 1 72 ? 17.204 5.873 -14.795 1.00 98.06 72 HIS A C 1
ATOM 529 O O . HIS A 1 72 ? 16.836 6.904 -14.227 1.00 98.06 72 HIS A O 1
ATOM 535 N N . ARG A 1 73 ? 16.536 5.347 -15.826 1.00 97.62 73 ARG A N 1
ATOM 536 C CA . ARG A 1 73 ? 15.296 5.924 -16.356 1.00 97.62 73 ARG A CA 1
ATOM 537 C C . ARG A 1 73 ? 14.179 5.862 -15.323 1.00 97.62 73 ARG A C 1
ATOM 539 O O . ARG A 1 73 ? 13.554 6.886 -15.049 1.00 97.62 73 ARG A O 1
ATOM 546 N N . LEU A 1 74 ? 13.998 4.703 -14.689 1.00 98.19 74 LEU A N 1
ATOM 547 C CA . LEU A 1 74 ? 13.002 4.518 -13.636 1.00 98.19 74 LEU A CA 1
ATOM 548 C C . LEU A 1 74 ? 13.272 5.398 -12.410 1.00 98.19 74 LEU A C 1
ATOM 550 O O . LEU A 1 74 ? 12.359 6.081 -11.948 1.00 98.19 74 LEU A O 1
ATOM 554 N N . ALA A 1 75 ? 14.513 5.444 -11.918 1.00 98.19 75 ALA A N 1
ATOM 555 C CA . ALA A 1 75 ? 14.892 6.285 -10.782 1.00 98.19 75 ALA A CA 1
ATOM 556 C C . ALA A 1 75 ? 14.647 7.775 -11.075 1.00 98.19 75 ALA A C 1
ATOM 558 O O . ALA A 1 75 ? 14.024 8.485 -10.282 1.00 98.19 75 ALA A O 1
ATOM 559 N N . ARG A 1 76 ? 15.046 8.245 -12.267 1.00 98.00 76 ARG A N 1
ATOM 560 C CA . ARG A 1 76 ? 14.787 9.621 -12.713 1.00 98.00 76 ARG A CA 1
ATOM 561 C C . ARG A 1 76 ? 13.291 9.919 -12.811 1.00 98.00 76 ARG A C 1
ATOM 563 O O . ARG A 1 76 ? 12.862 10.988 -12.375 1.00 98.00 76 ARG A O 1
ATOM 570 N N . LEU A 1 77 ? 12.505 9.004 -13.381 1.00 97.56 77 LEU A N 1
ATOM 571 C CA . LEU A 1 77 ? 11.057 9.159 -13.500 1.00 97.56 77 LEU A CA 1
ATOM 572 C C . LEU A 1 77 ? 10.391 9.224 -12.123 1.00 97.56 77 LEU A C 1
ATOM 574 O O . LEU A 1 77 ? 9.602 10.134 -11.886 1.00 97.56 77 LEU A O 1
ATOM 578 N N . ALA A 1 78 ? 10.717 8.306 -11.210 1.00 97.25 78 ALA A N 1
ATOM 579 C CA . ALA A 1 78 ? 10.162 8.299 -9.859 1.00 97.25 78 ALA A CA 1
ATOM 580 C C . ALA A 1 78 ? 10.492 9.597 -9.109 1.00 97.25 78 ALA A C 1
ATOM 582 O O . ALA A 1 78 ? 9.600 10.199 -8.514 1.00 97.25 78 ALA A O 1
ATOM 583 N N . HIS A 1 79 ? 11.726 10.091 -9.217 1.00 96.75 79 HIS A N 1
ATOM 584 C CA . HIS A 1 79 ? 12.113 11.368 -8.624 1.00 96.75 79 HIS A CA 1
ATOM 585 C C . HIS A 1 79 ? 11.316 12.549 -9.210 1.00 96.75 79 HIS A C 1
ATOM 587 O O . HIS A 1 79 ? 10.758 13.368 -8.478 1.00 96.75 79 HIS A O 1
ATOM 593 N N . ALA A 1 80 ? 11.195 12.633 -10.537 1.00 97.50 80 ALA A N 1
ATOM 594 C CA . ALA A 1 80 ? 10.457 13.720 -11.179 1.00 97.50 80 ALA A CA 1
ATOM 595 C C . ALA A 1 80 ? 8.944 13.662 -10.896 1.00 97.50 80 ALA A C 1
ATOM 597 O O . ALA A 1 80 ? 8.332 14.683 -10.588 1.00 97.50 80 ALA A O 1
ATOM 598 N N . LYS A 1 81 ? 8.334 12.475 -10.987 1.00 96.50 81 LYS A N 1
ATOM 599 C CA . LYS A 1 81 ? 6.886 12.273 -10.851 1.00 96.50 81 LYS A CA 1
ATOM 600 C C . LYS A 1 81 ? 6.455 12.153 -9.392 1.00 96.50 81 LYS A C 1
ATOM 602 O O . LYS A 1 81 ? 5.653 12.956 -8.929 1.00 96.50 81 LYS A O 1
ATOM 607 N N . ASN A 1 82 ? 6.939 11.125 -8.699 1.00 96.81 82 ASN A N 1
ATOM 608 C CA . ASN A 1 82 ? 6.425 10.745 -7.385 1.00 96.81 82 ASN A CA 1
ATOM 609 C C . ASN A 1 82 ? 6.931 11.686 -6.286 1.00 96.81 82 ASN A C 1
ATOM 611 O O . ASN A 1 82 ? 6.296 11.795 -5.244 1.00 96.81 82 ASN A O 1
ATOM 615 N N . TRP A 1 83 ? 8.075 12.350 -6.477 1.00 94.44 83 TRP A N 1
ATOM 616 C CA . TRP A 1 83 ? 8.628 13.242 -5.455 1.00 94.44 83 TRP A CA 1
ATOM 617 C C . TRP A 1 83 ? 8.372 14.702 -5.807 1.00 94.44 83 TRP A C 1
ATOM 619 O O . TRP A 1 83 ? 7.563 15.355 -5.146 1.00 94.44 83 TRP A O 1
ATOM 629 N N . ILE A 1 84 ? 9.011 15.214 -6.864 1.00 95.75 84 ILE A N 1
ATOM 630 C CA . ILE A 1 84 ? 8.869 16.623 -7.262 1.00 95.75 84 ILE A CA 1
ATOM 631 C C . ILE A 1 84 ? 7.420 16.918 -7.659 1.00 95.75 84 ILE A C 1
ATOM 633 O O . ILE A 1 84 ? 6.822 17.851 -7.129 1.00 95.75 84 ILE A O 1
ATOM 637 N N . GLY A 1 85 ? 6.835 16.108 -8.544 1.00 96.50 85 GLY A N 1
ATOM 638 C CA . GLY A 1 85 ? 5.458 16.284 -9.007 1.00 96.50 85 GLY A CA 1
ATOM 639 C C . GLY A 1 85 ? 4.442 16.279 -7.865 1.00 96.50 85 GLY A C 1
ATOM 640 O O . GLY A 1 85 ? 3.652 17.214 -7.750 1.00 96.50 85 GLY A O 1
ATOM 641 N N . SER A 1 86 ? 4.502 15.285 -6.976 1.00 96.31 86 SER A N 1
ATOM 642 C CA . SER A 1 86 ? 3.611 15.220 -5.809 1.00 96.31 86 SER A CA 1
ATOM 643 C C . SER A 1 86 ? 3.824 16.380 -4.829 1.00 96.31 86 SER A C 1
ATOM 645 O O . SER A 1 86 ? 2.851 16.895 -4.278 1.00 96.31 86 SER A O 1
ATOM 647 N N . SER A 1 87 ? 5.067 16.844 -4.651 1.00 93.69 87 SER A N 1
ATOM 648 C CA . SER A 1 87 ? 5.364 18.022 -3.823 1.00 93.69 87 SER A CA 1
ATOM 649 C C . SER A 1 87 ? 4.742 19.291 -4.409 1.00 93.69 87 SER A C 1
ATOM 651 O O . SER A 1 87 ? 4.100 20.056 -3.694 1.00 93.69 87 SER A O 1
ATOM 653 N N . LEU A 1 88 ? 4.871 19.493 -5.724 1.00 96.12 88 LEU A N 1
ATOM 654 C CA . LEU A 1 88 ? 4.270 20.627 -6.433 1.00 96.12 88 LEU A CA 1
ATOM 655 C C . LEU A 1 88 ? 2.736 20.575 -6.426 1.00 96.12 88 LEU A C 1
ATOM 657 O O . LEU A 1 88 ? 2.090 21.618 -6.380 1.00 96.12 88 LEU A O 1
ATOM 661 N N . ALA A 1 89 ? 2.153 19.375 -6.439 1.00 95.75 89 ALA A N 1
ATOM 662 C CA . ALA A 1 89 ? 0.709 19.170 -6.347 1.00 95.75 89 ALA A CA 1
ATOM 663 C C . ALA A 1 89 ? 0.140 19.386 -4.929 1.00 95.75 89 ALA A C 1
ATOM 665 O O . ALA A 1 89 ? -1.073 19.305 -4.744 1.00 95.75 89 ALA A O 1
ATOM 666 N N . GLY A 1 90 ? 0.984 19.649 -3.923 1.00 92.56 90 GLY A N 1
ATOM 667 C CA . GLY A 1 90 ? 0.546 19.857 -2.542 1.00 92.56 90 GLY A CA 1
ATOM 668 C C . GLY A 1 90 ? 0.155 18.569 -1.813 1.00 92.56 90 GLY A C 1
ATOM 669 O O . GLY A 1 90 ? -0.602 18.614 -0.840 1.00 92.56 90 GLY A O 1
ATOM 670 N N . CYS A 1 91 ? 0.650 17.408 -2.253 1.00 90.31 91 CYS A N 1
ATOM 671 C CA . CYS A 1 91 ? 0.466 16.172 -1.500 1.00 90.31 91 CYS A CA 1
ATOM 672 C C . CYS A 1 91 ? 1.189 16.269 -0.147 1.00 90.31 91 CYS A C 1
ATOM 674 O O . CYS A 1 91 ? 2.366 16.614 -0.074 1.00 90.31 91 CYS A O 1
ATOM 676 N N . SER A 1 92 ? 0.483 15.958 0.940 1.00 78.88 92 SER A N 1
ATOM 677 C CA . SER A 1 92 ? 1.035 16.073 2.293 1.00 78.88 92 SER A CA 1
ATOM 678 C C . SER A 1 92 ? 1.941 14.888 2.635 1.00 78.88 92 SER A C 1
ATOM 680 O O . SER A 1 92 ? 1.478 13.752 2.739 1.00 78.88 92 SER A O 1
ATOM 682 N N . GLY A 1 93 ? 3.231 15.159 2.851 1.00 76.06 93 GLY A N 1
ATOM 683 C CA . GLY A 1 93 ? 4.213 14.148 3.250 1.00 76.06 93 GLY A CA 1
ATOM 684 C C . GLY A 1 93 ? 4.248 12.950 2.296 1.00 76.06 93 GLY A C 1
ATOM 685 O O . GLY A 1 93 ? 4.192 13.105 1.081 1.00 76.06 93 GLY A O 1
ATOM 686 N N . ILE A 1 94 ? 4.300 11.742 2.858 1.00 79.62 94 ILE A N 1
ATOM 687 C CA . ILE A 1 94 ? 4.392 10.491 2.088 1.00 79.62 94 ILE A CA 1
ATOM 688 C C . ILE A 1 94 ? 3.057 10.000 1.508 1.00 79.62 94 ILE A C 1
ATOM 690 O O . ILE A 1 94 ? 3.038 8.976 0.835 1.00 79.62 94 ILE A O 1
ATOM 694 N N . MET A 1 95 ? 1.927 10.683 1.737 1.00 78.56 95 MET A N 1
ATOM 695 C CA . MET A 1 95 ? 0.621 10.191 1.264 1.00 78.56 95 MET A CA 1
ATOM 696 C C . MET A 1 95 ? 0.510 10.119 -0.262 1.00 78.56 95 MET A C 1
ATOM 698 O O . MET A 1 95 ? -0.177 9.244 -0.778 1.00 78.56 95 MET A O 1
ATOM 702 N N . GLY A 1 96 ? 1.175 11.025 -0.981 1.00 83.25 96 GLY A N 1
ATOM 703 C CA . GLY A 1 96 ? 1.068 11.128 -2.440 1.00 83.25 96 GLY A CA 1
ATOM 704 C C . GLY A 1 96 ? 2.329 10.742 -3.202 1.00 83.25 96 GLY A C 1
ATOM 705 O O . GLY A 1 96 ? 2.382 10.951 -4.411 1.00 83.25 96 GLY A O 1
ATOM 706 N N . SER A 1 97 ? 3.360 10.219 -2.535 1.00 94.88 97 SER A N 1
ATOM 707 C CA . SER A 1 97 ? 4.668 9.976 -3.159 1.00 94.88 97 SER A CA 1
ATOM 708 C C . SER A 1 97 ? 4.776 8.609 -3.839 1.00 94.88 97 SER A C 1
ATOM 710 O O . SER A 1 97 ? 5.766 7.897 -3.688 1.00 94.88 97 SER A O 1
ATOM 712 N N . ASN A 1 98 ? 3.748 8.246 -4.604 1.00 97.50 98 ASN A N 1
ATOM 713 C CA . ASN A 1 98 ? 3.619 6.990 -5.341 1.00 97.50 98 ASN A CA 1
ATOM 714 C C . ASN A 1 98 ? 2.918 7.227 -6.690 1.00 97.50 98 ASN A C 1
ATOM 716 O O . ASN A 1 98 ? 2.431 8.325 -6.972 1.00 97.50 98 ASN A O 1
ATOM 720 N N . ALA A 1 99 ? 2.885 6.211 -7.548 1.00 97.12 99 ALA A N 1
ATOM 721 C CA . ALA A 1 99 ? 2.222 6.294 -8.836 1.00 97.12 99 ALA A CA 1
ATOM 722 C C . ALA A 1 99 ? 0.728 5.954 -8.747 1.00 97.12 99 ALA A C 1
ATOM 724 O O . ALA A 1 99 ? -0.078 6.721 -9.276 1.00 97.12 99 ALA A O 1
ATOM 725 N N . HIS A 1 100 ? 0.365 4.830 -8.120 1.00 97.75 100 HIS A N 1
ATOM 726 C CA . HIS A 1 100 ? -1.016 4.343 -8.037 1.00 97.75 100 HIS A CA 1
ATOM 727 C C . HIS A 1 100 ? -1.289 3.354 -6.888 1.00 97.75 100 HIS A C 1
ATOM 729 O O . HIS A 1 100 ? -2.132 2.466 -7.025 1.00 97.75 100 HIS A O 1
ATOM 735 N N . ALA A 1 101 ? -0.651 3.508 -5.724 1.00 98.06 101 ALA A N 1
ATOM 736 C CA . ALA A 1 101 ? -0.840 2.590 -4.590 1.00 98.06 101 ALA A CA 1
ATOM 737 C C . ALA A 1 101 ? -2.325 2.384 -4.215 1.00 98.06 101 ALA A C 1
ATOM 739 O O . ALA A 1 101 ? -2.745 1.270 -3.892 1.00 98.06 101 ALA A O 1
ATOM 740 N N . ALA A 1 102 ? -3.145 3.435 -4.339 1.00 97.88 102 ALA A N 1
ATOM 741 C CA . ALA A 1 102 ? -4.586 3.385 -4.092 1.00 97.88 102 ALA A CA 1
ATOM 742 C C . ALA A 1 102 ? -5.338 2.352 -4.952 1.00 97.88 102 ALA A C 1
ATOM 744 O O . ALA A 1 102 ? -6.264 1.723 -4.444 1.00 97.88 102 ALA A O 1
ATOM 745 N N . ASN A 1 103 ? -4.933 2.123 -6.208 1.00 98.31 103 ASN A N 1
ATOM 746 C CA . ASN A 1 103 ? -5.578 1.131 -7.076 1.00 98.31 103 ASN A CA 1
ATOM 747 C C . ASN A 1 103 ? -5.429 -0.281 -6.506 1.00 98.31 103 ASN A C 1
ATOM 749 O O . ASN A 1 103 ? -6.395 -1.042 -6.429 1.00 98.31 103 ASN A O 1
ATOM 753 N N . ILE A 1 104 ? -4.214 -0.618 -6.076 1.00 98.56 104 ILE A N 1
ATOM 754 C CA . ILE A 1 104 ? -3.903 -1.936 -5.522 1.00 98.56 104 ILE A CA 1
ATOM 755 C C . ILE A 1 104 ? -4.562 -2.115 -4.163 1.00 98.56 104 ILE A C 1
ATOM 757 O O . ILE A 1 104 ? -5.168 -3.154 -3.909 1.00 98.56 104 ILE A O 1
ATOM 761 N N . ILE A 1 105 ? -4.504 -1.089 -3.312 1.00 98.50 105 ILE A N 1
ATOM 762 C CA . ILE A 1 105 ? -5.160 -1.111 -2.005 1.00 98.50 105 ILE A CA 1
ATOM 763 C C . ILE A 1 105 ? -6.667 -1.313 -2.168 1.00 98.50 105 ILE A C 1
ATOM 765 O O . ILE A 1 105 ? -7.214 -2.214 -1.540 1.00 98.50 105 ILE A O 1
ATOM 769 N N . ALA A 1 106 ? -7.328 -0.573 -3.061 1.00 98.69 106 ALA A N 1
ATOM 770 C CA . ALA A 1 106 ? -8.756 -0.735 -3.325 1.00 98.69 106 ALA A CA 1
ATOM 771 C C . ALA A 1 106 ? -9.105 -2.143 -3.835 1.00 98.69 106 ALA A C 1
ATOM 773 O O . ALA A 1 106 ? -10.044 -2.758 -3.325 1.00 98.69 106 ALA A O 1
ATOM 774 N N . GLY A 1 107 ? -8.335 -2.680 -4.789 1.00 98.50 107 GLY A N 1
ATOM 775 C CA . GLY A 1 107 ? -8.546 -4.027 -5.324 1.00 98.50 107 GLY A CA 1
ATOM 776 C C . GLY A 1 107 ? -8.388 -5.115 -4.260 1.00 98.50 107 GLY A C 1
ATOM 777 O O . GLY A 1 107 ? -9.282 -5.942 -4.075 1.00 98.50 107 GLY A O 1
ATOM 778 N N . MET A 1 108 ? -7.292 -5.070 -3.498 1.00 98.44 108 MET A N 1
ATOM 779 C CA . MET A 1 108 ? -7.034 -6.009 -2.403 1.00 98.44 108 MET A CA 1
ATOM 780 C C . MET A 1 108 ? -8.088 -5.890 -1.300 1.00 98.44 108 MET A C 1
ATOM 782 O O . MET A 1 108 ? -8.547 -6.904 -0.773 1.00 98.44 108 MET A O 1
ATOM 786 N N . PHE A 1 109 ? -8.512 -4.670 -0.961 1.00 98.56 109 PHE A N 1
ATOM 787 C CA . PHE A 1 109 ? -9.509 -4.427 0.078 1.00 98.56 109 PHE A CA 1
ATOM 788 C C . PHE A 1 109 ? -10.881 -4.965 -0.327 1.00 98.56 109 PHE A C 1
ATOM 790 O O . PHE A 1 109 ? -11.516 -5.663 0.465 1.00 98.56 109 PHE A O 1
ATOM 797 N N . ALA A 1 110 ? -11.307 -4.708 -1.566 1.00 98.50 110 ALA A N 1
ATOM 798 C CA . ALA A 1 110 ? -12.557 -5.230 -2.106 1.00 98.50 110 ALA A CA 1
ATOM 799 C C . ALA A 1 110 ? -12.558 -6.765 -2.139 1.00 98.50 110 ALA A C 1
ATOM 801 O O . ALA A 1 110 ? -13.513 -7.395 -1.677 1.00 98.50 110 ALA A O 1
ATOM 802 N N . ALA A 1 111 ? -11.470 -7.363 -2.636 1.00 98.19 111 ALA A N 1
ATOM 803 C CA . ALA A 1 111 ? -11.340 -8.810 -2.767 1.00 98.19 111 ALA A CA 1
ATOM 804 C C . ALA A 1 111 ? -11.309 -9.523 -1.410 1.00 98.19 111 ALA A C 1
ATOM 806 O O . ALA A 1 111 ? -11.913 -10.580 -1.264 1.00 98.19 111 ALA A O 1
ATOM 807 N N . THR A 1 112 ? -10.642 -8.945 -0.408 1.00 98.12 112 THR A N 1
ATOM 808 C CA . THR A 1 112 ? -10.420 -9.590 0.899 1.00 98.12 112 THR A CA 1
ATOM 809 C C . THR A 1 112 ? -11.358 -9.101 2.006 1.00 98.12 112 THR A C 1
ATOM 811 O O . THR A 1 112 ? -11.194 -9.473 3.167 1.00 98.12 112 THR A O 1
ATOM 814 N N . GLY A 1 113 ? -12.361 -8.280 1.678 1.00 97.94 113 GLY A N 1
ATOM 815 C CA . GLY A 1 113 ? -13.403 -7.854 2.620 1.00 97.94 113 GLY A CA 1
ATOM 816 C C . GLY A 1 113 ? -12.948 -6.856 3.682 1.00 97.94 113 GLY A C 1
ATOM 817 O O . GLY A 1 113 ? -13.447 -6.891 4.811 1.00 97.94 113 GLY A O 1
ATOM 818 N N . GLN A 1 114 ? -12.008 -5.984 3.325 1.00 98.44 114 GLN A N 1
ATOM 819 C CA . GLN A 1 114 ? -11.562 -4.871 4.165 1.00 98.44 114 GLN A CA 1
ATOM 820 C C . GLN A 1 114 ? -12.524 -3.674 4.050 1.00 98.44 114 GLN A C 1
ATOM 822 O O . GLN A 1 114 ? -13.450 -3.670 3.238 1.00 98.44 114 GLN A O 1
ATOM 827 N N . ASP A 1 115 ? -12.316 -2.643 4.869 1.00 98.25 115 ASP A N 1
ATOM 828 C CA . ASP A 1 115 ? -13.123 -1.420 4.824 1.00 98.25 115 ASP A CA 1
ATOM 829 C C . ASP A 1 115 ? -12.635 -0.492 3.698 1.00 98.25 115 ASP A C 1
ATOM 831 O O . ASP A 1 115 ? -11.573 0.121 3.792 1.00 98.25 115 ASP A O 1
ATOM 835 N N . LEU A 1 116 ? -13.418 -0.372 2.622 1.00 98.19 116 LEU A N 1
ATOM 836 C CA . LEU A 1 116 ? -13.051 0.422 1.442 1.00 98.19 116 LEU A CA 1
ATOM 837 C C . LEU A 1 116 ? -12.884 1.918 1.725 1.00 98.19 116 LEU A C 1
ATOM 839 O O . LEU A 1 116 ? -12.139 2.587 1.015 1.00 98.19 116 LEU A O 1
ATOM 843 N N . ALA A 1 117 ? -13.526 2.461 2.760 1.00 98.12 117 ALA A N 1
ATOM 844 C CA . ALA A 1 117 ? -13.323 3.865 3.106 1.00 98.12 117 ALA A CA 1
ATOM 845 C C . ALA A 1 117 ? -11.916 4.116 3.677 1.00 98.12 117 ALA A C 1
ATOM 847 O O . ALA A 1 117 ? -11.416 5.237 3.615 1.00 98.12 117 ALA A O 1
ATOM 848 N N . GLN A 1 118 ? -11.251 3.071 4.180 1.00 98.00 118 GLN A N 1
ATOM 849 C CA . GLN A 1 118 ? -9.879 3.145 4.683 1.00 98.00 118 GLN A CA 1
ATOM 850 C C . GLN A 1 118 ? -8.827 3.093 3.566 1.00 98.00 118 GLN A C 1
ATOM 852 O O . GLN A 1 118 ? -7.640 3.230 3.852 1.00 98.00 118 GLN A O 1
ATOM 857 N N . VAL A 1 119 ? -9.231 2.980 2.290 1.00 97.81 119 VAL A N 1
ATOM 858 C CA . VAL A 1 119 ? -8.326 3.197 1.144 1.00 97.81 119 VAL A CA 1
ATOM 859 C C . VAL A 1 119 ? -7.691 4.592 1.220 1.00 97.81 119 VAL A C 1
ATOM 861 O O . VAL A 1 119 ? -6.533 4.747 0.842 1.00 97.81 119 VAL A O 1
ATOM 864 N N . ILE A 1 120 ? -8.413 5.587 1.754 1.00 94.88 120 ILE A N 1
ATOM 865 C CA . ILE A 1 120 ? -7.934 6.970 1.917 1.00 94.88 120 ILE A CA 1
ATOM 866 C C . ILE A 1 120 ? -6.607 7.010 2.680 1.00 94.88 120 ILE A C 1
ATOM 868 O O . ILE A 1 120 ? -5.658 7.644 2.231 1.00 94.88 120 ILE A O 1
ATOM 872 N N . ASP A 1 121 ? -6.540 6.306 3.805 1.00 93.12 121 ASP A N 1
ATOM 873 C CA . ASP A 1 121 ? -5.371 6.293 4.677 1.00 93.12 121 ASP A CA 1
ATOM 874 C C . ASP A 1 121 ? -4.388 5.198 4.241 1.00 93.12 121 ASP A C 1
ATOM 876 O O . ASP A 1 121 ? -3.210 5.459 4.009 1.00 93.12 121 ASP A O 1
ATOM 880 N N . SER A 1 122 ? -4.888 3.986 3.984 1.00 97.25 122 SER A N 1
ATOM 881 C CA . SER A 1 122 ? -4.064 2.818 3.635 1.00 97.25 122 SER A CA 1
ATOM 882 C C . SER A 1 122 ? -3.319 2.929 2.301 1.00 97.25 122 SER A C 1
ATOM 884 O O . SER A 1 122 ? -2.421 2.128 2.049 1.00 97.25 122 SER A O 1
ATOM 886 N N . SER A 1 123 ? -3.665 3.897 1.447 1.00 96.81 123 SER A N 1
ATOM 887 C CA . SER A 1 123 ? -2.939 4.195 0.203 1.00 96.81 123 SER A CA 1
ATOM 888 C C . SER A 1 123 ? -1.747 5.132 0.376 1.00 96.81 123 SER A C 1
ATOM 890 O O . SER A 1 123 ? -1.003 5.331 -0.587 1.00 96.81 123 SER A O 1
ATOM 892 N N . ALA A 1 124 ? -1.517 5.668 1.579 1.00 96.12 124 ALA A N 1
ATOM 893 C CA . ALA A 1 124 ? -0.324 6.451 1.850 1.00 96.12 124 ALA A CA 1
ATOM 894 C C . ALA A 1 124 ? 0.928 5.605 1.583 1.00 96.12 124 ALA A C 1
ATOM 896 O O . ALA A 1 124 ? 1.150 4.574 2.224 1.00 96.12 124 ALA A O 1
ATOM 897 N N . CYS A 1 125 ? 1.738 6.037 0.620 1.00 97.25 125 CYS A N 1
ATOM 898 C CA . CYS A 1 125 ? 2.870 5.268 0.131 1.00 97.25 125 CYS A CA 1
ATOM 899 C C . CYS A 1 125 ? 3.962 6.191 -0.407 1.00 97.25 125 CYS A C 1
ATOM 901 O O . CYS A 1 125 ? 3.699 7.033 -1.271 1.00 97.25 125 CYS A O 1
ATOM 903 N N . LEU A 1 126 ? 5.190 5.968 0.062 1.00 97.25 126 LEU A N 1
ATOM 904 C CA . LEU A 1 126 ? 6.411 6.512 -0.525 1.00 97.25 126 LEU A CA 1
ATOM 905 C C . LEU A 1 126 ? 7.099 5.429 -1.354 1.00 97.25 126 LEU A C 1
ATOM 907 O O . LEU A 1 126 ? 7.566 4.442 -0.791 1.00 97.25 126 LEU A O 1
ATOM 911 N N . THR A 1 127 ? 7.201 5.653 -2.659 1.00 98.25 127 THR A N 1
ATOM 912 C CA . THR A 1 127 ? 7.951 4.809 -3.595 1.00 98.25 127 THR A CA 1
ATOM 913 C C . THR A 1 127 ? 9.334 5.412 -3.830 1.00 98.25 127 THR A C 1
ATOM 915 O O . THR A 1 127 ? 9.448 6.567 -4.254 1.00 98.25 127 THR A O 1
ATOM 918 N N . GLN A 1 128 ? 10.387 4.634 -3.575 1.00 97.44 128 GLN A N 1
ATOM 919 C CA . GLN A 1 128 ? 11.782 5.043 -3.757 1.00 97.44 128 GLN A CA 1
ATOM 920 C C . GLN A 1 128 ? 12.489 4.076 -4.695 1.00 97.44 128 GLN A C 1
ATOM 922 O O . GLN A 1 128 ? 12.398 2.863 -4.513 1.00 97.44 128 GLN A O 1
ATOM 927 N N . LEU A 1 129 ? 13.178 4.628 -5.689 1.00 98.19 129 LEU A N 1
ATOM 928 C CA . LEU A 1 129 ? 13.895 3.886 -6.715 1.00 98.19 129 LEU A CA 1
ATOM 929 C C . LEU A 1 129 ? 15.328 4.417 -6.790 1.00 98.19 129 LEU A C 1
ATOM 931 O O . LEU A 1 129 ? 15.534 5.594 -7.086 1.00 98.19 129 LEU A O 1
ATOM 935 N N . GLU A 1 130 ? 16.296 3.545 -6.546 1.00 97.88 130 GLU A N 1
ATOM 936 C CA . GLU A 1 130 ? 17.722 3.863 -6.519 1.00 97.88 130 GLU A CA 1
ATOM 937 C C . GLU A 1 130 ? 18.487 2.943 -7.469 1.00 97.88 130 GLU A C 1
ATOM 939 O O . GLU A 1 130 ? 18.132 1.778 -7.651 1.00 97.88 130 GLU A O 1
ATOM 944 N N . VAL A 1 131 ? 19.538 3.472 -8.092 1.00 98.25 131 VAL A N 1
ATOM 945 C CA . VAL A 1 131 ? 20.416 2.686 -8.964 1.00 98.25 131 VAL A CA 1
ATOM 946 C C . VAL A 1 131 ? 21.587 2.172 -8.143 1.00 98.25 131 VAL A C 1
ATOM 948 O O . VAL A 1 131 ? 22.300 2.962 -7.525 1.00 98.25 131 VAL A O 1
ATOM 951 N N . ASP A 1 132 ? 21.810 0.864 -8.173 1.00 96.50 132 ASP A N 1
ATOM 952 C CA . ASP A 1 132 ? 23.042 0.273 -7.670 1.00 96.50 132 ASP A CA 1
ATOM 953 C C . ASP A 1 132 ? 24.144 0.463 -8.719 1.00 96.50 132 ASP A C 1
ATOM 955 O O . ASP A 1 132 ? 24.159 -0.185 -9.764 1.00 96.50 132 ASP A O 1
ATOM 959 N N . ALA A 1 133 ? 25.074 1.377 -8.442 1.00 93.44 133 ALA A N 1
ATOM 960 C CA . ALA A 1 133 ? 26.147 1.731 -9.370 1.00 93.44 133 ALA A CA 1
ATOM 961 C C . ALA A 1 133 ? 27.159 0.596 -9.616 1.00 93.44 133 ALA A C 1
ATOM 963 O O . ALA A 1 133 ? 28.024 0.737 -10.478 1.00 93.44 133 ALA A O 1
ATOM 964 N N . SER A 1 134 ? 27.105 -0.499 -8.848 1.00 95.38 134 SER A N 1
ATOM 965 C CA . SER A 1 134 ? 28.019 -1.629 -9.032 1.00 95.38 134 SER A CA 1
ATOM 966 C C . SER A 1 134 ? 27.649 -2.521 -10.220 1.00 95.38 134 SER A C 1
ATOM 968 O O . SER A 1 134 ? 28.543 -3.099 -10.837 1.00 95.38 134 SER A O 1
ATOM 970 N N . ASP A 1 135 ? 26.359 -2.633 -10.551 1.00 96.06 135 ASP A N 1
ATOM 971 C CA . ASP A 1 135 ? 25.864 -3.549 -11.588 1.00 96.06 135 ASP A CA 1
ATOM 972 C C . ASP A 1 135 ? 24.630 -3.043 -12.360 1.00 96.06 135 ASP A C 1
ATOM 974 O O . ASP A 1 135 ? 23.954 -3.831 -13.029 1.00 96.06 135 ASP A O 1
ATOM 978 N N . ASP A 1 136 ? 24.320 -1.749 -12.256 1.00 95.62 136 ASP A N 1
ATOM 979 C CA . ASP A 1 136 ? 23.158 -1.084 -12.862 1.00 95.62 136 ASP A CA 1
ATOM 980 C C . ASP A 1 136 ? 21.804 -1.730 -12.504 1.00 95.62 136 ASP A C 1
ATOM 982 O O . ASP A 1 136 ? 20.800 -1.564 -13.212 1.00 95.62 136 ASP A O 1
ATOM 986 N N . SER A 1 137 ? 21.748 -2.478 -11.398 1.00 97.81 137 SER A N 1
ATOM 987 C CA . SER A 1 137 ? 20.489 -2.982 -10.862 1.00 97.81 137 SER A CA 1
ATOM 988 C C . SER A 1 137 ? 19.672 -1.863 -10.214 1.00 97.81 137 SER A C 1
ATOM 990 O O . SER A 1 137 ? 20.170 -0.791 -9.862 1.00 97.81 137 SER A O 1
ATOM 992 N N . LEU A 1 138 ? 18.372 -2.107 -10.079 1.00 98.38 138 LEU A N 1
ATOM 993 C CA . LEU A 1 138 ? 17.451 -1.192 -9.420 1.00 98.38 138 LEU A CA 1
ATOM 994 C C . LEU A 1 138 ? 17.135 -1.699 -8.013 1.00 98.38 138 LEU A C 1
ATOM 996 O O . LEU A 1 138 ? 16.621 -2.808 -7.859 1.00 98.38 138 LEU A O 1
ATOM 1000 N N . ILE A 1 139 ? 17.367 -0.860 -7.008 1.00 98.44 139 ILE A N 1
ATOM 1001 C CA . ILE A 1 139 ? 16.833 -1.033 -5.658 1.00 98.44 139 ILE A CA 1
ATOM 1002 C C . ILE A 1 139 ? 15.511 -0.277 -5.589 1.00 98.44 139 ILE A C 1
ATOM 1004 O O . ILE A 1 139 ? 15.460 0.943 -5.732 1.00 98.44 139 ILE A O 1
ATOM 1008 N N . ALA A 1 140 ? 14.421 -1.011 -5.410 1.00 98.25 140 ALA A N 1
ATOM 1009 C CA . ALA A 1 140 ? 13.076 -0.468 -5.366 1.00 98.25 140 ALA A CA 1
ATOM 1010 C C . ALA A 1 140 ? 12.467 -0.704 -3.990 1.00 98.25 140 ALA A C 1
ATOM 1012 O O . ALA A 1 140 ? 12.549 -1.811 -3.469 1.00 98.25 140 ALA A O 1
ATOM 1013 N N . SER A 1 141 ? 11.815 0.302 -3.412 1.00 98.44 141 SER A N 1
ATOM 1014 C CA . SER A 1 141 ? 11.081 0.139 -2.160 1.00 98.44 141 SER A CA 1
ATOM 1015 C C . SER A 1 141 ? 9.784 0.935 -2.124 1.00 98.44 141 SER A C 1
ATOM 1017 O O . SER A 1 141 ? 9.646 1.979 -2.764 1.00 98.44 141 SER A O 1
ATOM 1019 N N . VAL A 1 142 ? 8.834 0.436 -1.335 1.00 98.31 142 VAL A N 1
ATOM 1020 C CA . VAL A 1 142 ? 7.633 1.158 -0.916 1.00 98.31 142 VAL A CA 1
ATOM 1021 C C . VAL A 1 142 ? 7.570 1.202 0.603 1.00 98.31 142 VAL A C 1
ATOM 1023 O O . VAL A 1 142 ? 7.787 0.194 1.274 1.00 98.31 142 VAL A O 1
ATOM 1026 N N . THR A 1 143 ? 7.256 2.371 1.154 1.00 97.88 143 THR A N 1
ATOM 1027 C CA . THR A 1 143 ? 6.995 2.568 2.584 1.00 97.88 143 THR A CA 1
ATOM 1028 C C . THR A 1 143 ? 5.540 2.957 2.781 1.00 97.88 143 THR A C 1
ATOM 1030 O O . THR A 1 143 ? 5.115 4.018 2.326 1.00 97.88 143 THR A O 1
ATOM 1033 N N . MET A 1 144 ? 4.788 2.114 3.487 1.00 97.69 144 MET A N 1
ATOM 1034 C CA . MET A 1 144 ? 3.355 2.273 3.728 1.00 97.69 144 MET A CA 1
ATOM 1035 C C . MET A 1 144 ? 3.094 2.317 5.239 1.00 97.69 144 MET A C 1
ATOM 1037 O O . MET A 1 144 ? 3.079 1.273 5.895 1.00 97.69 144 MET A O 1
ATOM 1041 N N . PRO A 1 145 ? 2.933 3.507 5.841 1.00 96.00 145 PRO A N 1
ATOM 1042 C CA . PRO A 1 145 ? 2.927 3.678 7.294 1.00 96.00 145 PRO A CA 1
ATOM 1043 C C . PRO A 1 145 ? 1.593 3.294 7.942 1.00 96.00 145 PRO A C 1
ATOM 1045 O O . PRO A 1 145 ? 1.554 3.109 9.161 1.00 96.00 145 PRO A O 1
ATOM 1048 N N . CYS A 1 146 ? 0.507 3.213 7.165 1.00 95.19 146 CYS A N 1
ATOM 1049 C CA . CYS A 1 146 ? -0.837 3.138 7.722 1.00 95.19 146 CYS A CA 1
ATOM 1050 C C . CYS A 1 146 ? -1.790 2.147 7.035 1.00 95.19 146 CYS A C 1
ATOM 1052 O O . CYS A 1 146 ? -2.940 2.467 6.757 1.00 95.19 146 CYS A O 1
ATOM 1054 N N . ILE A 1 147 ? -1.329 0.917 6.778 1.00 97.88 147 ILE A N 1
ATOM 1055 C CA . ILE A 1 147 ? -2.179 -0.143 6.216 1.00 97.88 147 ILE A CA 1
ATOM 1056 C C . ILE A 1 147 ? -3.151 -0.665 7.287 1.00 97.88 147 ILE A C 1
ATOM 1058 O O . ILE A 1 147 ? -2.764 -1.347 8.243 1.00 97.88 147 ILE A O 1
ATOM 1062 N N . GLU A 1 148 ? -4.441 -0.411 7.104 1.00 97.88 148 GLU A N 1
ATOM 1063 C CA . GLU A 1 148 ? -5.496 -0.784 8.046 1.00 97.88 148 GLU A CA 1
ATOM 1064 C C . GLU A 1 148 ? -6.246 -2.041 7.615 1.00 97.88 148 GLU A C 1
ATOM 1066 O O . GLU A 1 148 ? -7.341 -2.001 7.068 1.00 97.88 148 GLU A O 1
ATOM 1071 N N . VAL A 1 149 ? -5.666 -3.200 7.912 1.00 97.69 149 VAL A N 1
ATOM 1072 C CA . VAL A 1 149 ? -6.217 -4.492 7.472 1.00 97.69 149 VAL A CA 1
ATOM 1073 C C . VAL A 1 149 ? -6.529 -5.417 8.630 1.00 97.69 149 VAL A C 1
ATOM 1075 O O . VAL A 1 149 ? -5.995 -5.266 9.732 1.00 97.69 149 VAL A O 1
ATOM 1078 N N . GLY A 1 150 ? -7.436 -6.362 8.416 1.00 97.12 150 GLY A N 1
ATOM 1079 C CA . GLY A 1 150 ? -7.759 -7.436 9.345 1.00 97.12 150 GLY A CA 1
ATOM 1080 C C . GLY A 1 150 ? -8.104 -8.727 8.611 1.00 97.12 150 GLY A C 1
ATOM 1081 O O . GLY A 1 150 ? -8.546 -8.712 7.469 1.00 97.12 150 GLY A O 1
ATOM 1082 N N . THR A 1 151 ? -7.915 -9.854 9.289 1.00 96.62 151 THR A N 1
ATOM 1083 C CA . THR A 1 151 ? -8.248 -11.191 8.761 1.00 96.62 151 THR A CA 1
ATOM 1084 C C . THR A 1 151 ? -9.488 -11.803 9.417 1.00 96.62 151 THR A C 1
ATOM 1086 O O . THR A 1 151 ? -9.913 -12.898 9.051 1.00 96.62 151 THR A O 1
ATOM 1089 N N . VAL A 1 152 ? -10.070 -11.099 10.395 1.00 94.69 152 VAL A N 1
ATOM 1090 C CA . VAL A 1 152 ? -11.272 -11.493 11.138 1.00 94.69 152 VAL A CA 1
ATOM 1091 C C . VAL A 1 152 ? -12.160 -10.266 11.360 1.00 94.69 152 VAL A C 1
ATOM 1093 O O . VAL A 1 152 ? -11.671 -9.188 11.705 1.00 94.69 152 VAL A O 1
ATOM 1096 N N . GLY A 1 153 ? -13.476 -10.452 11.224 1.00 94.31 153 GLY A N 1
ATOM 1097 C CA . GLY A 1 153 ? -14.491 -9.417 11.450 1.00 94.31 153 GLY A CA 1
ATOM 1098 C C . GLY A 1 153 ? -14.804 -8.574 10.208 1.00 94.31 153 GLY A C 1
ATOM 1099 O O . GLY A 1 153 ? -14.140 -8.677 9.181 1.00 94.31 153 GLY A O 1
ATOM 1100 N N . GLY A 1 154 ? -15.852 -7.752 10.284 1.00 94.94 154 GLY A N 1
ATOM 1101 C CA . GLY A 1 154 ? -16.301 -6.946 9.142 1.00 94.94 154 GLY A CA 1
ATOM 1102 C C . GLY A 1 154 ? -16.650 -7.799 7.914 1.00 94.94 154 GLY A C 1
ATOM 1103 O O . GLY A 1 154 ? -17.262 -8.862 8.050 1.00 94.94 154 GLY A O 1
ATOM 1104 N N . GLY A 1 155 ? -16.234 -7.339 6.731 1.00 96.56 155 GLY A N 1
ATOM 1105 C CA . GLY A 1 155 ? -16.485 -8.002 5.447 1.00 96.56 155 GLY A CA 1
ATOM 1106 C C . GLY A 1 155 ? -15.726 -9.317 5.242 1.00 96.56 155 GLY A C 1
ATOM 1107 O O . GLY A 1 155 ? -16.147 -10.132 4.429 1.00 96.56 155 GLY A O 1
ATOM 1108 N N . THR A 1 156 ? -14.675 -9.588 6.025 1.00 96.81 156 THR A N 1
ATOM 1109 C CA . THR A 1 156 ? -13.853 -10.817 5.920 1.00 96.81 156 THR A CA 1
ATOM 1110 C C . THR A 1 156 ? -14.624 -12.116 6.197 1.00 96.81 156 THR A C 1
ATOM 1112 O O . THR A 1 156 ? -14.133 -13.208 5.925 1.00 96.81 156 THR A O 1
ATOM 1115 N N . ARG A 1 157 ? -15.831 -12.009 6.769 1.00 96.06 157 ARG A N 1
ATOM 1116 C CA . ARG A 1 157 ? -16.722 -13.139 7.074 1.00 96.06 157 ARG A CA 1
ATOM 1117 C C . ARG A 1 157 ? -17.610 -13.542 5.899 1.00 96.06 157 ARG A C 1
ATOM 1119 O O . ARG A 1 157 ? -18.235 -14.597 5.962 1.00 96.06 157 ARG A O 1
ATOM 1126 N N . LEU A 1 158 ? -17.733 -12.687 4.885 1.00 97.44 158 LEU A N 1
ATOM 1127 C CA . LEU A 1 158 ? -18.559 -12.972 3.718 1.00 97.44 158 LEU A CA 1
ATOM 1128 C C . LEU A 1 158 ? -17.916 -14.105 2.900 1.00 97.44 158 LEU A C 1
ATOM 1130 O O . LEU A 1 158 ? -16.697 -14.081 2.725 1.00 97.44 158 LEU A O 1
ATOM 1134 N N . PRO A 1 159 ? -18.688 -15.081 2.381 1.00 97.88 159 PRO A N 1
ATOM 1135 C CA . PRO A 1 159 ? -18.116 -16.282 1.766 1.00 97.88 159 PRO A CA 1
ATOM 1136 C C . PRO A 1 159 ? -17.124 -16.009 0.627 1.00 97.88 159 PRO A C 1
ATOM 1138 O O . PRO A 1 159 ? -16.066 -16.630 0.584 1.00 97.88 159 PRO A O 1
ATOM 1141 N N . ALA A 1 160 ? -17.423 -15.055 -0.262 1.00 97.69 160 ALA A N 1
ATOM 1142 C CA . ALA A 1 160 ? -16.547 -14.721 -1.387 1.00 97.69 160 ALA A CA 1
ATOM 1143 C C . ALA A 1 160 ? -15.221 -14.098 -0.918 1.00 97.69 160 ALA A C 1
ATOM 1145 O O . ALA A 1 160 ? -14.145 -14.552 -1.296 1.00 97.69 160 ALA A O 1
ATOM 1146 N N . GLN A 1 161 ? -15.292 -13.100 -0.036 1.00 98.12 161 GLN A N 1
ATOM 1147 C CA . GLN A 1 161 ? -14.119 -12.439 0.536 1.00 98.12 161 GLN A CA 1
ATOM 1148 C C . GLN A 1 161 ? -13.280 -13.399 1.381 1.00 98.12 161 GLN A C 1
ATOM 1150 O O . GLN A 1 161 ? -12.051 -13.308 1.397 1.00 98.12 161 GLN A O 1
ATOM 1155 N N . ARG A 1 162 ? -13.936 -14.340 2.068 1.00 96.62 162 ARG A N 1
ATOM 1156 C CA . ARG A 1 162 ? -13.255 -15.371 2.840 1.00 96.62 162 ARG A CA 1
ATOM 1157 C C . ARG A 1 162 ? -12.468 -16.318 1.938 1.00 96.62 162 ARG A C 1
ATOM 1159 O O . ARG A 1 162 ? -11.302 -16.555 2.225 1.00 96.62 162 ARG A O 1
ATOM 1166 N N . ALA A 1 163 ? -13.055 -16.759 0.826 1.00 97.31 163 ALA A N 1
ATOM 1167 C CA . ALA A 1 163 ? -12.349 -17.574 -0.159 1.00 97.31 163 ALA A CA 1
ATOM 1168 C C . ALA A 1 163 ? -11.097 -16.859 -0.705 1.00 97.31 163 ALA A C 1
ATOM 1170 O O . ALA A 1 163 ? -10.037 -17.470 -0.800 1.00 97.31 163 ALA A O 1
ATOM 1171 N N . CYS A 1 164 ? -11.179 -15.552 -0.984 1.00 97.69 164 CYS A N 1
ATOM 1172 C CA . CYS A 1 164 ? -10.011 -14.759 -1.382 1.00 97.69 164 CYS A CA 1
ATOM 1173 C C . CYS A 1 164 ? -8.927 -14.700 -0.295 1.00 97.69 164 CYS A C 1
ATOM 1175 O O . CYS A 1 164 ? -7.747 -14.752 -0.618 1.00 97.69 164 CYS A O 1
ATOM 1177 N N . LEU A 1 165 ? -9.299 -14.584 0.985 1.00 95.81 165 LEU A N 1
ATOM 1178 C CA . LEU A 1 165 ? -8.338 -14.617 2.096 1.00 95.81 165 LEU A CA 1
ATOM 1179 C C . LEU A 1 165 ? -7.683 -15.993 2.255 1.00 95.81 165 LEU A C 1
ATOM 1181 O O . LEU A 1 165 ? -6.489 -16.060 2.533 1.00 95.81 165 LEU A O 1
ATOM 1185 N N . ASP A 1 166 ? -8.448 -17.069 2.075 1.00 94.50 166 ASP A N 1
ATOM 1186 C CA . ASP A 1 166 ? -7.939 -18.436 2.188 1.00 94.50 166 ASP A CA 1
ATOM 1187 C C . ASP A 1 166 ? -6.942 -18.755 1.047 1.00 94.50 166 ASP A C 1
ATOM 1189 O O . ASP A 1 166 ? -5.962 -19.460 1.276 1.00 94.50 166 ASP A O 1
ATOM 1193 N N . LEU A 1 167 ? -7.106 -18.157 -0.146 1.00 96.00 167 LEU A N 1
ATOM 1194 C CA . LEU A 1 167 ? -6.131 -18.243 -1.252 1.00 96.00 167 LEU A CA 1
ATOM 1195 C C . LEU A 1 167 ? -4.771 -17.601 -0.936 1.00 96.00 167 LEU A C 1
ATOM 1197 O O . LEU A 1 167 ? -3.770 -17.972 -1.542 1.00 96.00 167 LEU A O 1
ATOM 1201 N N . LEU A 1 168 ? -4.728 -16.633 -0.018 1.00 95.25 168 LEU A N 1
ATOM 1202 C CA . LEU A 1 168 ? -3.497 -15.932 0.366 1.00 95.25 168 LEU A CA 1
ATOM 1203 C C . LEU A 1 168 ? -2.677 -16.693 1.423 1.00 95.25 168 LEU A C 1
ATOM 1205 O O . LEU A 1 168 ? -1.721 -16.132 1.952 1.00 95.25 168 LEU A O 1
ATOM 1209 N N . ASP A 1 169 ? -3.074 -17.927 1.751 1.00 90.50 169 ASP A N 1
ATOM 1210 C CA . ASP A 1 169 ? -2.438 -18.825 2.722 1.00 90.50 169 ASP A CA 1
ATOM 1211 C C . ASP A 1 169 ? -2.019 -18.130 4.027 1.00 90.50 169 ASP A C 1
ATOM 1213 O O . ASP A 1 169 ? -0.881 -18.171 4.496 1.00 90.50 169 ASP A O 1
ATOM 1217 N N . LEU A 1 170 ? -2.987 -17.459 4.648 1.00 91.31 170 LEU A N 1
ATOM 1218 C CA . LEU A 1 170 ? -2.782 -16.730 5.899 1.00 91.31 170 LEU A CA 1
ATOM 1219 C C . LEU A 1 170 ? -2.776 -17.654 7.130 1.00 91.31 170 LEU A C 1
ATOM 1221 O O . LEU A 1 170 ? -3.023 -17.189 8.243 1.00 91.31 170 LEU A O 1
ATOM 1225 N N . SER A 1 171 ? -2.494 -18.948 6.957 1.00 85.69 171 SER A N 1
ATOM 1226 C CA . SER A 1 171 ? -2.400 -19.957 8.026 1.00 85.69 171 SER A CA 1
ATOM 1227 C C . SER A 1 171 ? -1.069 -19.859 8.781 1.00 85.69 171 SER A C 1
ATOM 1229 O O . SER A 1 171 ? -0.380 -20.847 9.019 1.00 85.69 171 SER A O 1
ATOM 1231 N N . VAL A 1 172 ? -0.688 -18.638 9.145 1.00 88.88 172 VAL A N 1
ATOM 1232 C CA . VAL A 1 172 ? 0.606 -18.289 9.734 1.00 88.88 172 VAL A CA 1
ATOM 1233 C C . VAL A 1 172 ? 0.416 -17.563 11.058 1.00 88.88 172 VAL A C 1
ATOM 1235 O O . VAL A 1 172 ? -0.648 -17.002 11.335 1.00 88.88 172 VAL A O 1
ATOM 1238 N N . ASP A 1 173 ? 1.473 -17.521 11.870 1.00 87.31 173 ASP A N 1
ATOM 1239 C CA . ASP A 1 173 ? 1.486 -16.627 13.022 1.00 87.31 173 ASP A CA 1
ATOM 1240 C C . ASP A 1 173 ? 1.365 -15.167 12.551 1.00 87.31 173 ASP A C 1
ATOM 1242 O O . ASP A 1 173 ? 1.969 -14.759 11.553 1.00 87.31 173 ASP A O 1
ATOM 1246 N N . ARG A 1 174 ? 0.569 -14.375 13.275 1.00 91.62 174 ARG A N 1
ATOM 1247 C CA . ARG A 1 174 ? 0.279 -12.967 12.953 1.00 91.62 174 ARG A CA 1
ATOM 1248 C C . ARG A 1 174 ? -0.259 -12.783 11.512 1.00 91.62 174 ARG A C 1
ATOM 1250 O O . ARG A 1 174 ? 0.353 -12.100 10.684 1.00 91.62 174 ARG A O 1
ATOM 1257 N N . PRO A 1 175 ? -1.441 -13.346 11.192 1.00 95.31 175 PRO A N 1
ATOM 1258 C CA . PRO A 1 175 ? -1.974 -13.389 9.825 1.00 95.31 175 PRO A CA 1
ATOM 1259 C C . PRO A 1 175 ? -2.315 -12.005 9.256 1.00 95.31 175 PRO A C 1
ATOM 1261 O O . PRO A 1 175 ? -2.216 -11.776 8.054 1.00 95.31 175 PRO A O 1
ATOM 1264 N N . THR A 1 176 ? -2.688 -11.047 10.111 1.00 95.69 176 THR A N 1
ATOM 1265 C CA . THR A 1 176 ? -2.960 -9.666 9.679 1.00 95.69 176 THR A CA 1
ATOM 1266 C C . THR A 1 176 ? -1.682 -8.955 9.229 1.00 95.69 176 THR A C 1
ATOM 1268 O O . THR A 1 176 ? -1.689 -8.226 8.241 1.00 95.69 176 THR A O 1
ATOM 1271 N N . GLU A 1 177 ? -0.572 -9.177 9.928 1.00 95.81 177 GLU A N 1
ATOM 1272 C CA . GLU A 1 177 ? 0.744 -8.694 9.533 1.00 95.81 177 GLU A CA 1
ATOM 1273 C C . GLU A 1 177 ? 1.169 -9.333 8.214 1.00 95.81 177 GLU A C 1
ATOM 1275 O O . GLU A 1 177 ? 1.616 -8.622 7.317 1.00 95.81 177 GLU A O 1
ATOM 1280 N N . HIS A 1 178 ? 0.974 -10.643 8.055 1.00 96.31 178 HIS A N 1
ATOM 1281 C CA . HIS A 1 178 ? 1.271 -11.316 6.794 1.00 96.31 178 HIS A CA 1
ATOM 1282 C C . HIS A 1 178 ? 0.468 -10.728 5.622 1.00 96.31 178 HIS A C 1
ATOM 1284 O O . HIS A 1 178 ? 1.059 -10.364 4.607 1.00 96.31 178 HIS A O 1
ATOM 1290 N N . LEU A 1 179 ? -0.841 -10.507 5.794 1.00 97.75 179 LEU A N 1
ATOM 1291 C CA . LEU A 1 179 ? -1.673 -9.837 4.790 1.00 97.75 179 LEU A CA 1
ATOM 1292 C C . LEU A 1 179 ? -1.137 -8.441 4.430 1.00 97.75 179 LEU A C 1
ATOM 1294 O O . LEU A 1 179 ? -1.054 -8.099 3.253 1.00 97.75 179 LEU A O 1
ATOM 1298 N N . SER A 1 180 ? -0.719 -7.643 5.420 1.00 98.00 180 SER A N 1
ATOM 1299 C CA . SER A 1 180 ? -0.146 -6.313 5.153 1.00 98.00 180 SER A CA 1
ATOM 1300 C C . SER A 1 180 ? 1.166 -6.367 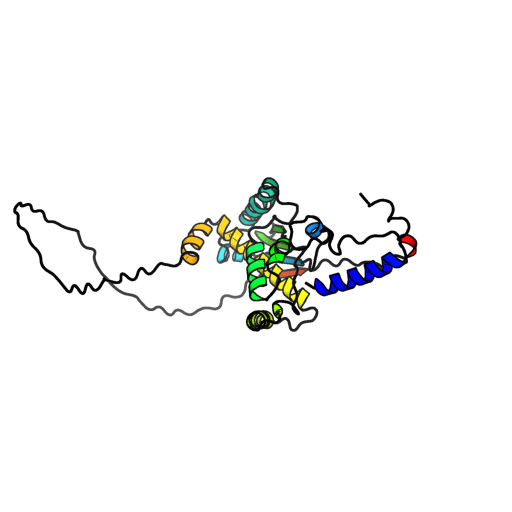4.355 1.00 98.00 180 SER A C 1
ATOM 1302 O O . SER A 1 180 ? 1.403 -5.495 3.520 1.00 98.00 180 SER A O 1
ATOM 1304 N N . ARG A 1 181 ? 1.985 -7.415 4.540 1.00 97.75 181 ARG A N 1
ATOM 1305 C CA . ARG A 1 181 ? 3.209 -7.645 3.751 1.00 97.75 181 ARG A CA 1
ATOM 1306 C C . ARG A 1 181 ? 2.899 -8.034 2.309 1.00 97.75 181 ARG A C 1
ATOM 1308 O O . ARG A 1 181 ? 3.520 -7.489 1.402 1.00 97.75 181 ARG A O 1
ATOM 1315 N N . LEU A 1 182 ? 1.922 -8.918 2.097 1.00 97.94 182 LEU A N 1
ATOM 1316 C CA . LEU A 1 182 ? 1.462 -9.292 0.754 1.00 97.94 182 LEU A CA 1
ATOM 1317 C C . LEU A 1 182 ? 0.932 -8.076 -0.009 1.00 97.94 182 LEU A C 1
ATOM 1319 O O . LEU A 1 182 ? 1.280 -7.867 -1.170 1.00 97.94 182 LEU A O 1
ATOM 1323 N N . ILE A 1 183 ? 0.144 -7.233 0.660 1.00 98.44 183 ILE A N 1
ATOM 1324 C CA . ILE A 1 183 ? -0.361 -5.985 0.085 1.00 98.44 183 ILE A CA 1
ATOM 1325 C C . ILE A 1 183 ? 0.795 -5.056 -0.301 1.00 98.44 183 ILE A C 1
ATOM 1327 O O . ILE A 1 183 ? 0.841 -4.616 -1.447 1.00 98.44 183 ILE A O 1
ATOM 1331 N N . ALA A 1 184 ? 1.752 -4.801 0.597 1.00 98.50 184 ALA A N 1
ATOM 1332 C CA . ALA A 1 184 ? 2.895 -3.935 0.299 1.00 98.50 184 ALA A CA 1
ATOM 1333 C C . ALA A 1 184 ? 3.760 -4.473 -0.860 1.00 98.50 184 ALA A C 1
ATOM 1335 O O . ALA A 1 184 ? 4.142 -3.711 -1.745 1.00 98.50 184 ALA A O 1
ATOM 1336 N N . GLY A 1 185 ? 4.011 -5.786 -0.914 1.00 98.56 185 GLY A N 1
ATOM 1337 C CA . GLY A 1 185 ? 4.720 -6.415 -2.036 1.00 98.56 185 GLY A CA 1
ATOM 1338 C C . GLY A 1 185 ? 3.958 -6.311 -3.364 1.00 98.56 185 GLY A C 1
ATOM 1339 O O . GLY A 1 185 ? 4.557 -6.075 -4.417 1.00 98.56 185 GLY A O 1
ATOM 1340 N N . THR A 1 186 ? 2.627 -6.409 -3.319 1.00 98.56 186 THR A N 1
ATOM 1341 C CA . THR A 1 186 ? 1.765 -6.217 -4.497 1.00 98.56 186 THR A CA 1
ATOM 1342 C C . THR A 1 186 ? 1.797 -4.761 -4.966 1.00 98.56 186 THR A C 1
ATOM 1344 O O . THR A 1 186 ? 1.909 -4.508 -6.164 1.00 98.56 186 THR A O 1
ATOM 1347 N N . VAL A 1 187 ? 1.771 -3.798 -4.035 1.00 98.69 187 VAL A N 1
ATOM 1348 C CA . VAL A 1 187 ? 1.926 -2.366 -4.337 1.00 98.69 187 VAL A CA 1
ATOM 1349 C C . VAL A 1 187 ? 3.282 -2.104 -4.991 1.00 98.69 187 VAL A C 1
ATOM 1351 O O . VAL A 1 187 ? 3.308 -1.512 -6.063 1.00 98.69 187 VAL A O 1
ATOM 1354 N N . LEU A 1 188 ? 4.390 -2.602 -4.426 1.00 98.75 188 LEU A N 1
ATOM 1355 C CA . LEU A 1 188 ? 5.729 -2.459 -5.017 1.00 98.75 188 LEU A CA 1
ATOM 1356 C C . LEU A 1 188 ? 5.783 -2.985 -6.458 1.00 98.75 188 LEU A C 1
ATOM 1358 O O . LEU A 1 188 ? 6.279 -2.307 -7.358 1.00 98.75 188 LEU A O 1
ATOM 1362 N N . SER A 1 189 ? 5.235 -4.180 -6.683 1.00 98.31 189 SER A N 1
ATOM 1363 C CA . SER A 1 189 ? 5.203 -4.810 -8.008 1.00 98.31 189 SER A CA 1
ATOM 1364 C C . SER A 1 189 ? 4.412 -3.969 -9.015 1.00 98.31 189 SER A C 1
ATOM 1366 O O . SER A 1 189 ? 4.842 -3.762 -10.151 1.00 98.31 189 SER A O 1
ATOM 1368 N N . ALA A 1 190 ? 3.265 -3.438 -8.592 1.00 98.38 190 ALA A N 1
ATOM 1369 C CA . ALA A 1 190 ? 2.420 -2.610 -9.436 1.00 98.38 190 ALA A CA 1
ATOM 1370 C C . ALA A 1 190 ? 3.017 -1.221 -9.702 1.00 98.38 190 ALA A C 1
ATOM 1372 O O . ALA A 1 190 ? 2.855 -0.694 -10.803 1.00 98.38 190 ALA A O 1
ATOM 1373 N N . GLU A 1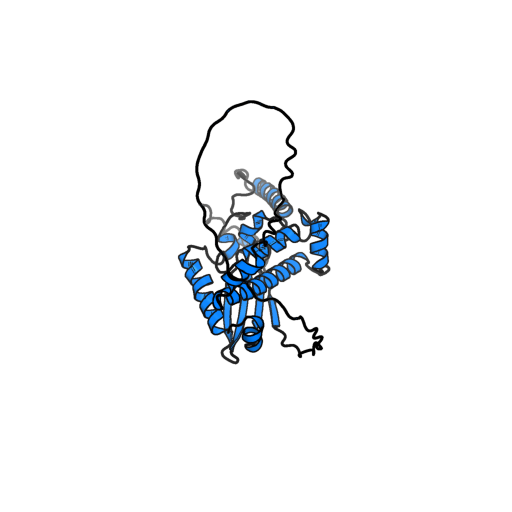 191 ? 3.698 -0.624 -8.723 1.00 98.44 191 GLU A N 1
ATOM 1374 C CA . GLU A 1 191 ? 4.429 0.636 -8.882 1.00 98.44 191 GLU A CA 1
ATOM 1375 C C . GLU A 1 191 ? 5.518 0.491 -9.948 1.00 98.44 191 GLU A C 1
ATOM 1377 O O . GLU A 1 191 ? 5.580 1.302 -10.872 1.00 98.44 191 GLU A O 1
ATOM 1382 N N . LEU A 1 192 ? 6.320 -0.579 -9.872 1.00 98.06 192 LEU A N 1
ATOM 1383 C CA . LEU A 1 192 ? 7.345 -0.893 -10.871 1.00 98.06 192 LEU A CA 1
ATOM 1384 C C . LEU A 1 192 ? 6.743 -1.057 -12.270 1.00 98.06 192 LEU A C 1
ATOM 1386 O O . LEU A 1 192 ? 7.243 -0.468 -13.228 1.00 98.06 192 LEU A O 1
ATOM 1390 N N . SER A 1 193 ? 5.644 -1.807 -12.382 1.00 96.75 193 SER A N 1
ATOM 1391 C CA . SER A 1 193 ? 4.956 -2.029 -13.656 1.00 96.75 193 SER A CA 1
ATOM 1392 C C . SER A 1 193 ? 4.424 -0.726 -14.269 1.00 96.75 193 SER A C 1
ATOM 1394 O O . SER A 1 193 ? 4.679 -0.452 -15.443 1.00 96.75 193 SER A O 1
ATOM 1396 N N . LEU A 1 194 ? 3.738 0.118 -13.487 1.00 96.94 194 LEU A N 1
ATOM 1397 C CA . LEU A 1 194 ? 3.183 1.371 -14.004 1.00 96.94 194 LEU A CA 1
ATOM 1398 C C . LEU A 1 194 ? 4.278 2.383 -14.360 1.00 96.94 194 LEU A C 1
ATOM 1400 O O . LEU A 1 194 ? 4.184 3.046 -15.392 1.00 96.94 194 LEU A O 1
ATOM 1404 N N . LEU A 1 195 ? 5.316 2.515 -13.530 1.00 97.31 195 LEU A N 1
ATOM 1405 C CA . LEU A 1 195 ? 6.434 3.415 -13.819 1.00 97.31 195 LEU A CA 1
ATOM 1406 C C . LEU A 1 195 ? 7.180 2.983 -15.089 1.00 97.31 195 LEU A C 1
ATOM 1408 O O . LEU A 1 195 ? 7.507 3.838 -15.909 1.00 97.31 195 LEU A O 1
ATOM 1412 N N . ALA A 1 196 ? 7.368 1.680 -15.308 1.00 96.00 196 ALA A N 1
ATOM 1413 C CA . ALA A 1 196 ? 7.937 1.162 -16.550 1.00 96.00 196 ALA A CA 1
ATOM 1414 C C . ALA A 1 196 ? 7.060 1.474 -17.774 1.00 96.00 196 ALA A C 1
ATOM 1416 O O . ALA A 1 196 ? 7.565 1.956 -18.788 1.00 96.00 196 ALA A O 1
ATOM 1417 N N . ALA A 1 197 ? 5.740 1.285 -17.673 1.00 94.25 197 ALA A N 1
ATOM 1418 C CA . ALA A 1 197 ? 4.803 1.612 -18.752 1.00 94.25 197 ALA A CA 1
ATOM 1419 C C . ALA A 1 197 ? 4.748 3.121 -19.072 1.00 94.25 197 ALA A C 1
ATOM 1421 O O . ALA A 1 197 ? 4.530 3.515 -20.220 1.00 94.25 197 ALA A O 1
ATOM 1422 N N . LEU A 1 198 ? 4.935 3.977 -18.061 1.00 93.38 198 LEU A N 1
ATOM 1423 C CA . LEU A 1 198 ? 5.043 5.428 -18.227 1.00 93.38 198 LEU A CA 1
ATOM 1424 C C . LEU A 1 198 ? 6.351 5.822 -18.922 1.00 93.38 198 LEU A C 1
ATOM 1426 O O . LEU A 1 198 ? 6.331 6.657 -19.823 1.00 93.38 198 LEU A O 1
ATOM 1430 N N . ASP A 1 199 ? 7.471 5.215 -18.528 1.00 93.25 199 ASP A N 1
ATOM 1431 C CA . ASP A 1 199 ? 8.787 5.493 -19.111 1.00 93.25 199 ASP A CA 1
ATOM 1432 C C . ASP A 1 199 ? 8.899 5.051 -20.582 1.00 93.25 199 ASP A C 1
ATOM 1434 O O . ASP A 1 199 ? 9.504 5.745 -21.402 1.00 93.25 199 ASP A O 1
ATOM 1438 N N . THR A 1 200 ? 8.289 3.918 -20.931 1.00 87.44 200 THR A N 1
ATOM 1439 C CA . THR A 1 200 ? 8.287 3.344 -22.291 1.00 87.44 200 THR A CA 1
ATOM 1440 C C . THR A 1 200 ? 7.223 3.949 -23.215 1.00 87.44 200 THR A C 1
ATOM 1442 O O . THR A 1 200 ? 7.184 3.633 -24.402 1.00 87.44 200 THR A O 1
ATOM 1445 N N . ALA A 1 201 ? 6.378 4.850 -22.695 1.00 72.31 201 ALA A N 1
ATOM 1446 C CA . ALA A 1 201 ? 5.203 5.410 -23.372 1.00 72.31 201 ALA A CA 1
ATOM 1447 C C . ALA A 1 201 ? 4.151 4.363 -23.808 1.00 72.31 201 ALA A C 1
ATOM 1449 O O . ALA A 1 201 ? 3.294 4.641 -24.654 1.00 72.31 201 ALA A O 1
ATOM 1450 N N . ASP A 1 202 ? 4.161 3.174 -23.204 1.00 66.12 202 ASP A N 1
ATOM 1451 C CA . ASP A 1 202 ? 3.211 2.103 -23.512 1.00 66.12 202 ASP A CA 1
ATOM 1452 C C . ASP A 1 202 ? 1.880 2.228 -22.762 1.00 66.12 202 ASP A C 1
ATOM 1454 O O . ASP A 1 202 ? 0.911 1.558 -23.123 1.00 66.12 202 ASP A O 1
ATOM 1458 N N . LEU A 1 203 ? 1.767 3.140 -21.790 1.00 60.09 203 LEU A N 1
ATOM 1459 C CA . LEU A 1 203 ? 0.535 3.321 -21.016 1.00 60.09 203 LEU A CA 1
ATOM 1460 C C . LEU A 1 203 ? -0.699 3.569 -21.900 1.00 60.09 203 LEU A C 1
ATOM 1462 O O . LEU A 1 203 ? -1.735 2.928 -21.719 1.00 60.09 203 LEU A O 1
ATOM 1466 N N . VAL A 1 204 ? -0.598 4.476 -22.878 1.00 61.97 204 VAL A N 1
ATOM 1467 C CA . VAL A 1 204 ? -1.726 4.808 -23.767 1.00 61.97 204 VAL A CA 1
ATOM 1468 C C . VAL A 1 204 ? -2.108 3.602 -24.626 1.00 61.97 204 VAL A C 1
ATOM 1470 O O . VAL A 1 204 ? -3.293 3.305 -24.777 1.00 61.97 204 VAL A O 1
ATOM 1473 N N . LYS A 1 205 ? -1.123 2.857 -25.140 1.00 60.62 205 LYS A N 1
ATOM 1474 C CA . LYS A 1 205 ? -1.367 1.653 -25.948 1.00 60.62 205 LYS A CA 1
ATOM 1475 C C . LYS A 1 205 ? -2.029 0.548 -25.120 1.00 60.62 205 LYS A C 1
ATOM 1477 O O . LYS A 1 205 ? -3.011 -0.038 -25.572 1.00 60.62 205 LYS A O 1
ATOM 1482 N N . ALA A 1 206 ? -1.545 0.304 -23.901 1.00 61.06 206 ALA A N 1
ATOM 1483 C CA . ALA A 1 206 ? -2.097 -0.697 -22.993 1.00 61.06 206 ALA A CA 1
ATOM 1484 C C . ALA A 1 206 ? -3.536 -0.355 -22.570 1.00 61.06 206 ALA A C 1
ATOM 1486 O O . ALA A 1 206 ? -4.413 -1.216 -22.634 1.00 61.06 206 ALA A O 1
ATOM 1487 N N . HIS A 1 207 ? -3.820 0.910 -22.229 1.00 63.91 207 HIS A N 1
ATOM 1488 C CA . HIS A 1 207 ? -5.185 1.359 -21.930 1.00 63.91 207 HIS A CA 1
ATOM 1489 C C . HIS A 1 207 ? -6.129 1.176 -23.122 1.00 63.91 207 HIS A C 1
ATOM 1491 O O . HIS A 1 207 ? -7.252 0.704 -22.945 1.00 63.91 207 HIS A O 1
ATOM 1497 N N . MET A 1 208 ? -5.679 1.500 -24.336 1.00 57.78 208 MET A N 1
ATOM 1498 C CA . MET A 1 208 ? -6.490 1.336 -25.544 1.00 57.78 208 MET A CA 1
ATOM 1499 C C . MET A 1 208 ? -6.758 -0.133 -25.893 1.00 57.78 208 MET A C 1
ATOM 1501 O O . MET A 1 208 ? -7.810 -0.432 -26.455 1.00 57.78 208 MET A O 1
ATOM 1505 N N . HIS A 1 209 ? -5.839 -1.043 -25.557 1.00 62.56 209 HIS A N 1
ATOM 1506 C CA . HIS A 1 209 ? -5.977 -2.470 -25.850 1.00 62.56 209 HIS A CA 1
ATOM 1507 C C . HIS A 1 209 ? -6.783 -3.238 -24.789 1.00 62.56 209 HIS A C 1
ATOM 1509 O O . HIS A 1 209 ? -7.584 -4.098 -25.147 1.00 62.56 209 HIS A O 1
ATOM 1515 N N . LEU A 1 210 ? -6.584 -2.938 -23.499 1.00 67.06 210 LEU A N 1
ATOM 1516 C CA . LEU A 1 210 ? -7.110 -3.743 -22.386 1.00 67.06 210 LEU A CA 1
ATOM 1517 C C . LEU A 1 210 ? -8.303 -3.105 -21.661 1.00 67.06 210 LEU A C 1
ATOM 1519 O O . LEU A 1 210 ? -9.164 -3.825 -21.168 1.00 67.06 210 LEU A O 1
ATOM 1523 N N . ASN A 1 211 ? -8.385 -1.772 -21.606 1.00 62.16 211 ASN A N 1
ATOM 1524 C CA . ASN A 1 211 ? -9.425 -1.061 -20.847 1.00 62.16 211 ASN A CA 1
ATOM 1525 C C . ASN A 1 211 ? -10.614 -0.594 -21.701 1.00 62.16 211 ASN A C 1
ATOM 1527 O O . ASN A 1 211 ? -11.507 0.087 -21.196 1.00 62.16 211 ASN A O 1
ATOM 1531 N N . ARG A 1 212 ? -10.670 -0.968 -22.984 1.00 51.94 212 ARG A N 1
ATOM 1532 C CA . ARG A 1 212 ? -11.829 -0.716 -23.845 1.00 51.94 212 ARG A CA 1
ATOM 1533 C C . ARG A 1 212 ? -12.419 -2.046 -24.296 1.00 51.94 212 ARG A C 1
ATOM 1535 O O . ARG A 1 212 ? -11.796 -2.773 -25.064 1.00 51.94 212 ARG A O 1
ATOM 1542 N N . ALA A 1 213 ? -13.637 -2.357 -23.851 1.00 51.00 213 ALA A N 1
ATOM 1543 C CA . ALA A 1 213 ? -14.397 -3.454 -24.438 1.00 51.00 213 ALA A CA 1
ATOM 1544 C C . ALA A 1 213 ? -14.543 -3.186 -25.945 1.00 51.00 213 ALA A C 1
ATOM 1546 O O . ALA A 1 213 ? -15.014 -2.115 -26.339 1.00 51.00 213 ALA A O 1
ATOM 1547 N N . LYS A 1 214 ? -14.131 -4.135 -26.797 1.00 51.59 214 LYS A N 1
ATOM 1548 C CA . LYS A 1 214 ? -14.526 -4.119 -28.209 1.00 51.59 214 LYS A CA 1
ATOM 1549 C C . LYS A 1 214 ? -16.045 -4.246 -28.221 1.00 51.59 214 LYS A C 1
ATOM 1551 O O . LYS A 1 214 ? -16.568 -5.324 -27.956 1.00 51.59 214 LYS A O 1
ATOM 1556 N N . THR A 1 215 ? -16.755 -3.151 -28.467 1.00 44.41 215 THR A N 1
ATOM 1557 C CA . THR A 1 215 ? -18.194 -3.183 -28.712 1.00 44.41 215 THR A CA 1
ATOM 1558 C C . THR A 1 215 ? -18.429 -4.047 -29.945 1.00 44.41 215 THR A C 1
ATOM 1560 O O . THR A 1 215 ? -18.212 -3.607 -31.071 1.00 44.41 215 THR A O 1
ATOM 1563 N N . SER A 1 216 ? -18.840 -5.297 -29.743 1.00 44.56 216 SER A N 1
ATOM 1564 C CA . SER A 1 216 ? -19.424 -6.117 -30.795 1.00 44.56 216 SER A CA 1
ATOM 1565 C C . SER A 1 216 ? -20.803 -5.541 -31.105 1.00 44.56 216 SER A C 1
ATOM 1567 O O . SER A 1 216 ? -21.819 -5.928 -30.530 1.00 44.56 216 SER A O 1
ATOM 1569 N N . THR A 1 217 ? -20.852 -4.556 -31.997 1.00 39.38 217 THR A N 1
ATOM 1570 C CA . THR A 1 217 ? -22.107 -4.113 -32.604 1.00 39.38 217 THR A CA 1
ATOM 1571 C C . THR A 1 217 ? -22.669 -5.270 -33.420 1.00 39.38 217 THR A C 1
ATOM 1573 O O . THR A 1 217 ? -22.297 -5.481 -34.570 1.00 39.38 217 THR A O 1
ATOM 1576 N N . THR A 1 218 ? -23.548 -6.051 -32.795 1.00 40.91 218 THR A N 1
ATOM 1577 C CA . THR A 1 218 ? -24.427 -6.980 -33.499 1.00 40.91 218 THR A CA 1
ATOM 1578 C C . THR A 1 218 ? -25.505 -6.133 -34.157 1.00 40.91 218 THR A C 1
ATOM 1580 O O . THR A 1 218 ? -26.412 -5.646 -33.483 1.00 40.91 218 THR A O 1
ATOM 1583 N N . THR A 1 219 ? -25.382 -5.900 -35.461 1.00 39.75 219 THR A N 1
ATOM 1584 C CA . THR A 1 219 ? -26.423 -5.250 -36.259 1.00 39.75 219 THR A CA 1
ATOM 1585 C C . THR A 1 219 ? -27.637 -6.176 -36.300 1.00 39.75 219 THR A C 1
ATOM 1587 O O . THR A 1 219 ? -27.683 -7.111 -37.095 1.00 39.75 219 THR A O 1
ATOM 1590 N N . GLN A 1 220 ? -28.615 -5.959 -35.418 1.00 40.62 220 GLN A N 1
ATOM 1591 C CA . GLN A 1 220 ? -29.933 -6.562 -35.584 1.00 40.62 220 GLN A CA 1
ATOM 1592 C C . GLN A 1 220 ? -30.675 -5.806 -36.686 1.00 40.62 220 GLN A C 1
ATOM 1594 O O . GLN A 1 220 ? -30.972 -4.619 -36.557 1.00 40.62 220 GLN A O 1
ATOM 1599 N N . VAL A 1 221 ? -30.944 -6.503 -37.788 1.00 43.38 221 VAL A N 1
ATOM 1600 C CA . VAL A 1 221 ? -31.838 -6.044 -38.855 1.00 43.38 221 VAL A CA 1
ATOM 1601 C C . VAL A 1 221 ? -33.264 -5.977 -38.281 1.00 43.38 221 VAL A C 1
ATOM 1603 O O . VAL A 1 221 ? -33.721 -6.983 -37.731 1.00 43.38 221 VAL A O 1
ATOM 1606 N N . PRO A 1 222 ? -33.992 -4.848 -38.374 1.00 40.09 222 PRO A N 1
ATOM 1607 C CA . PRO A 1 222 ? -35.365 -4.775 -37.888 1.00 40.09 222 PRO A CA 1
ATOM 1608 C C . PRO A 1 222 ? -36.289 -5.578 -38.810 1.00 40.09 222 PRO A C 1
ATOM 1610 O O . PRO A 1 222 ? -36.352 -5.329 -40.014 1.00 40.09 222 PRO A O 1
ATOM 1613 N N . ASN A 1 223 ? -37.025 -6.529 -38.239 1.00 39.03 223 ASN A N 1
ATOM 1614 C CA . ASN A 1 223 ? -38.059 -7.283 -38.939 1.00 39.03 223 ASN A CA 1
ATOM 1615 C C . ASN A 1 223 ? -39.347 -6.434 -38.985 1.00 39.03 223 ASN A C 1
ATOM 1617 O O . ASN A 1 223 ? -40.054 -6.323 -37.984 1.00 39.03 223 ASN A O 1
ATOM 1621 N N . ASN A 1 224 ? -39.625 -5.787 -40.121 1.00 37.34 224 ASN A N 1
ATOM 1622 C CA . ASN A 1 224 ? -40.812 -4.948 -40.314 1.00 37.34 224 ASN A CA 1
ATOM 1623 C C . ASN A 1 224 ? -42.020 -5.806 -40.735 1.00 37.34 224 ASN A C 1
ATOM 1625 O O . ASN A 1 224 ? -42.214 -6.083 -41.917 1.00 37.34 224 ASN A O 1
ATOM 1629 N N . ASN A 1 225 ? -42.863 -6.190 -39.773 1.00 37.88 225 ASN A N 1
ATOM 1630 C CA . ASN A 1 225 ? -44.221 -6.662 -40.050 1.00 37.88 225 ASN A CA 1
ATOM 1631 C C . ASN A 1 225 ? -45.167 -5.454 -40.127 1.00 37.88 225 ASN A C 1
ATOM 1633 O O . ASN A 1 225 ? -45.619 -4.956 -39.098 1.00 37.88 225 ASN A O 1
ATOM 1637 N N . ASN A 1 226 ? -45.491 -5.008 -41.343 1.00 37.34 226 ASN A N 1
ATOM 1638 C CA . ASN A 1 226 ? -46.535 -4.010 -41.576 1.00 37.34 226 ASN A CA 1
ATOM 1639 C C . ASN A 1 226 ? -47.866 -4.700 -41.885 1.00 37.34 226 ASN A C 1
ATOM 1641 O O . ASN A 1 226 ? -48.000 -5.368 -42.908 1.00 37.34 226 ASN A O 1
ATOM 1645 N N . ASN A 1 227 ? -48.861 -4.470 -41.029 1.00 35.91 227 ASN A N 1
ATOM 1646 C CA . ASN A 1 227 ? -50.269 -4.672 -41.341 1.00 35.91 227 ASN A CA 1
ATOM 1647 C C . ASN A 1 227 ? -51.006 -3.331 -41.216 1.00 35.91 227 ASN A C 1
ATOM 1649 O O . ASN A 1 227 ? -50.824 -2.616 -40.234 1.00 35.91 227 ASN A O 1
ATOM 1653 N N . ALA A 1 228 ? -51.898 -3.105 -42.182 1.00 34.06 228 ALA A N 1
ATOM 1654 C CA . ALA A 1 228 ? -53.029 -2.174 -42.201 1.00 34.06 228 ALA A CA 1
ATOM 1655 C C . ALA A 1 228 ? -52.853 -0.749 -42.787 1.00 34.06 228 ALA A C 1
ATOM 1657 O O . ALA A 1 228 ? -52.225 0.138 -42.220 1.00 34.06 228 ALA A O 1
ATOM 1658 N N . ASN A 1 229 ? -53.638 -0.566 -43.860 1.00 34.28 229 ASN A N 1
ATOM 1659 C CA . ASN A 1 229 ? -54.493 0.579 -44.195 1.00 34.28 229 ASN A CA 1
ATOM 1660 C C . ASN A 1 229 ? -53.956 1.717 -45.084 1.00 34.28 229 ASN A C 1
ATOM 1662 O O . ASN A 1 229 ? -53.466 2.744 -44.634 1.00 34.28 229 ASN A O 1
ATOM 1666 N N . THR A 1 230 ? -54.208 1.523 -46.387 1.00 33.06 230 THR A N 1
ATOM 1667 C CA . THR A 1 230 ? -54.899 2.442 -47.319 1.00 33.06 230 THR A CA 1
ATOM 1668 C C . THR A 1 230 ? -55.168 3.879 -46.852 1.00 33.06 230 THR A C 1
ATOM 1670 O O . THR A 1 230 ? -56.032 4.085 -46.005 1.00 33.06 230 THR A O 1
ATOM 1673 N N . MET A 1 231 ? -54.589 4.859 -47.559 1.00 30.56 231 MET A N 1
ATOM 1674 C CA . MET A 1 231 ? -55.314 5.842 -48.393 1.00 30.56 231 MET A CA 1
ATOM 1675 C C . MET A 1 231 ? -54.344 6.770 -49.165 1.00 30.56 231 MET A C 1
ATOM 1677 O O . MET A 1 231 ? -53.526 7.453 -48.569 1.00 30.56 231 MET A O 1
ATOM 1681 N N . ASN A 1 232 ? -54.505 6.784 -50.496 1.00 29.22 232 ASN A N 1
ATOM 1682 C CA . ASN A 1 232 ? -54.595 7.947 -51.402 1.00 29.22 232 ASN A CA 1
ATOM 1683 C C . ASN A 1 232 ? -53.548 9.096 -51.322 1.00 29.22 232 ASN A C 1
ATOM 1685 O O . ASN A 1 232 ? -53.596 9.901 -50.400 1.00 29.22 232 ASN A O 1
ATOM 1689 N N . ASN A 1 233 ? -52.728 9.318 -52.365 1.00 30.98 233 ASN A N 1
ATOM 1690 C CA . ASN A 1 233 ? -53.036 10.188 -53.525 1.00 30.98 233 ASN A CA 1
ATOM 1691 C C . ASN A 1 233 ? -51.777 10.484 -54.391 1.00 30.98 233 ASN A C 1
ATOM 1693 O O . ASN A 1 233 ? -50.652 10.519 -53.901 1.00 30.98 233 ASN A O 1
ATOM 1697 N N . ASN A 1 234 ? -52.006 10.696 -55.689 1.00 30.27 234 ASN A N 1
ATOM 1698 C CA . ASN A 1 234 ? -51.052 10.873 -56.795 1.00 30.27 234 ASN A CA 1
ATOM 1699 C C . ASN A 1 234 ? -50.182 12.150 -56.727 1.00 30.27 234 ASN A C 1
ATOM 1701 O O . ASN A 1 234 ? -50.711 13.210 -56.405 1.00 30.27 234 ASN A O 1
ATOM 1705 N N . ASN A 1 235 ? -48.919 12.096 -57.193 1.00 31.48 235 ASN A N 1
ATOM 1706 C CA . ASN A 1 235 ? -48.470 12.737 -58.454 1.00 31.48 235 ASN A CA 1
ATOM 1707 C C . ASN A 1 235 ? -46.938 12.711 -58.682 1.00 31.48 235 ASN A C 1
ATOM 1709 O O . ASN A 1 235 ? -46.171 13.265 -57.907 1.00 31.48 235 ASN A O 1
ATOM 1713 N N . ASN A 1 2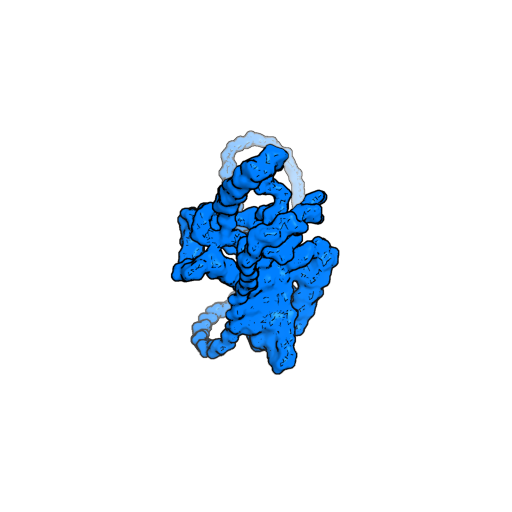36 ? -46.571 12.134 -59.831 1.00 30.55 236 ASN A N 1
ATOM 1714 C CA . ASN A 1 236 ? -45.590 12.531 -60.854 1.00 30.55 236 ASN A CA 1
ATOM 1715 C C . ASN A 1 236 ? -44.173 13.083 -60.562 1.00 30.55 236 ASN A C 1
ATOM 1717 O O . ASN A 1 236 ? -43.981 14.129 -59.954 1.00 30.55 236 ASN A O 1
ATOM 1721 N N . ASN A 1 237 ? -43.271 12.484 -61.360 1.00 31.53 237 ASN A N 1
ATOM 1722 C CA . ASN A 1 237 ? -42.109 13.018 -62.089 1.00 31.53 237 ASN A CA 1
ATOM 1723 C C . ASN A 1 237 ? -40.715 13.020 -61.439 1.00 31.53 237 ASN A C 1
ATOM 1725 O O . ASN A 1 237 ? -40.417 13.820 -60.563 1.00 31.53 237 ASN A O 1
ATOM 1729 N N . GLY A 1 238 ? -39.806 12.282 -62.097 1.00 28.28 238 GLY A N 1
ATOM 1730 C CA . GLY A 1 238 ? -38.589 12.906 -62.632 1.00 28.28 238 GLY A CA 1
ATOM 1731 C C . GLY A 1 238 ? -37.238 12.310 -62.224 1.00 28.28 238 GLY A C 1
ATOM 1732 O O . GLY A 1 238 ? -36.598 12.838 -61.333 1.00 28.28 238 GLY A O 1
ATOM 1733 N N . ASN A 1 239 ? -36.805 11.279 -62.959 1.00 28.92 239 ASN A N 1
ATOM 1734 C CA . ASN A 1 239 ? -35.522 11.164 -63.685 1.00 28.92 239 ASN A CA 1
ATOM 1735 C C . ASN A 1 239 ? -34.153 11.455 -63.003 1.00 28.92 239 ASN A C 1
ATOM 1737 O O . ASN A 1 239 ? -33.926 12.543 -62.486 1.00 28.92 239 ASN A O 1
ATOM 1741 N N . GLY A 1 240 ? -33.184 10.547 -63.225 1.00 30.45 240 GLY A N 1
ATOM 1742 C CA . GLY A 1 240 ? -31.727 10.806 -63.188 1.00 30.45 240 GLY A CA 1
ATOM 1743 C C . GLY A 1 240 ? -30.943 9.911 -62.214 1.00 30.45 240 GLY A C 1
ATOM 1744 O O . GLY A 1 240 ? -30.876 10.210 -61.031 1.00 30.45 240 GLY A O 1
ATOM 1745 N N . THR A 1 241 ? -30.517 8.700 -62.595 1.00 30.38 241 THR A N 1
ATOM 1746 C CA . THR A 1 241 ? -29.181 8.352 -63.150 1.00 30.38 241 THR A CA 1
ATOM 1747 C C . THR A 1 241 ? -27.982 8.913 -62.371 1.00 30.38 241 THR A C 1
ATOM 1749 O O . THR A 1 241 ? -27.703 10.106 -62.464 1.00 30.38 241 THR A O 1
ATOM 1752 N N . ASN A 1 242 ? -27.225 8.044 -61.688 1.00 33.56 242 ASN A N 1
ATOM 1753 C CA . ASN A 1 242 ? -25.841 7.717 -62.072 1.00 33.56 242 ASN A CA 1
ATOM 1754 C C . ASN A 1 242 ? -25.208 6.676 -61.129 1.00 33.56 242 ASN A C 1
ATOM 1756 O O . ASN A 1 242 ? -25.024 6.914 -59.937 1.00 33.56 242 ASN A O 1
ATOM 1760 N N . ASP A 1 243 ? -24.848 5.546 -61.741 1.00 30.28 243 ASP A N 1
ATOM 1761 C CA . ASP A 1 243 ? -23.777 4.610 -61.375 1.00 30.28 243 ASP A CA 1
ATOM 1762 C C . ASP A 1 243 ? -22.436 5.387 -61.202 1.00 30.28 243 ASP A C 1
ATOM 1764 O O . ASP A 1 243 ? -22.291 6.477 -61.752 1.00 30.28 243 ASP A O 1
ATOM 1768 N N . ASN A 1 244 ? -21.364 4.964 -60.520 1.00 39.22 244 ASN A N 1
ATOM 1769 C CA . ASN A 1 244 ? -20.727 3.651 -60.347 1.00 39.22 244 ASN A CA 1
ATOM 1770 C C . ASN A 1 244 ? -19.453 3.855 -59.434 1.00 39.22 244 ASN A C 1
ATOM 1772 O O . ASN A 1 244 ? -19.279 4.962 -58.925 1.00 39.22 244 ASN A O 1
ATOM 1776 N N . PRO A 1 245 ? -18.502 2.908 -59.251 1.00 44.94 245 PRO A N 1
ATOM 1777 C CA . PRO A 1 245 ? -18.422 1.977 -58.118 1.00 44.94 245 PRO A CA 1
ATOM 1778 C C . PRO A 1 245 ? -17.106 2.033 -57.288 1.00 44.94 245 PRO A C 1
ATOM 1780 O O . PRO A 1 245 ? -16.125 2.680 -57.656 1.00 44.94 245 PRO A O 1
ATOM 1783 N N . ASP A 1 246 ? -17.092 1.271 -56.187 1.00 34.03 246 ASP A N 1
ATOM 1784 C CA . ASP A 1 246 ? -15.913 0.846 -55.405 1.00 34.03 246 ASP A CA 1
ATOM 1785 C C . ASP A 1 246 ? -14.896 0.024 -56.228 1.00 34.03 246 ASP A C 1
ATOM 1787 O O . ASP A 1 246 ? -15.298 -0.759 -57.096 1.00 34.03 246 ASP A O 1
ATOM 1791 N N . PRO A 1 247 ? -13.594 0.052 -55.875 1.00 39.38 247 PRO A N 1
ATOM 1792 C CA . PRO A 1 247 ? -12.662 -1.015 -56.206 1.00 39.38 247 PRO A CA 1
ATOM 1793 C C . PRO A 1 247 ? -12.381 -1.953 -55.018 1.00 39.38 247 PRO A C 1
ATOM 1795 O O . PRO A 1 247 ? -12.176 -1.550 -53.874 1.00 39.38 247 PRO A O 1
ATOM 1798 N N . ALA A 1 248 ? -12.355 -3.236 -55.367 1.00 32.28 248 ALA A N 1
ATOM 1799 C CA . ALA A 1 248 ? -12.266 -4.416 -54.525 1.00 32.28 248 ALA A CA 1
ATOM 1800 C C . ALA A 1 248 ? -10.923 -4.628 -53.796 1.00 32.28 248 ALA A C 1
ATOM 1802 O O . ALA A 1 248 ? -9.851 -4.244 -54.264 1.00 32.28 248 ALA A O 1
ATOM 1803 N N . ALA A 1 249 ? -11.017 -5.349 -52.675 1.00 33.97 249 ALA A N 1
ATOM 1804 C CA . ALA A 1 249 ? -9.925 -6.011 -51.965 1.00 33.97 249 ALA A CA 1
ATOM 1805 C C . ALA A 1 249 ? -9.474 -7.311 -52.669 1.00 33.97 249 ALA A C 1
ATOM 1807 O O . ALA A 1 249 ? -10.255 -7.883 -53.433 1.00 33.97 249 ALA A O 1
ATOM 1808 N N . PRO A 1 250 ? -8.280 -7.848 -52.347 1.00 38.38 250 PRO A N 1
ATOM 1809 C CA . PRO A 1 250 ? -7.978 -9.255 -52.563 1.00 38.38 250 PRO A CA 1
ATOM 1810 C C . PRO A 1 250 ? -7.855 -10.048 -51.250 1.00 38.38 250 PRO A C 1
ATOM 1812 O O . PRO A 1 250 ? -7.280 -9.600 -50.256 1.00 38.38 250 PRO A O 1
ATOM 1815 N N . ASP A 1 251 ? -8.402 -11.258 -51.322 1.00 31.09 251 ASP A N 1
ATOM 1816 C CA . ASP A 1 251 ? -8.508 -12.299 -50.306 1.00 31.09 251 ASP A CA 1
ATOM 1817 C C . ASP A 1 251 ? -7.245 -13.176 -50.146 1.00 31.09 251 ASP A C 1
ATOM 1819 O O . ASP A 1 251 ? -6.515 -13.436 -51.098 1.00 31.09 251 ASP A O 1
ATOM 1823 N N . HIS A 1 252 ? -7.105 -13.691 -48.915 1.00 31.25 252 HIS A N 1
ATOM 1824 C CA . HIS A 1 252 ? -6.660 -15.028 -48.470 1.00 31.25 252 HIS A CA 1
ATOM 1825 C C . HIS A 1 252 ? -5.326 -15.677 -48.910 1.00 31.25 252 HIS A C 1
ATOM 1827 O O . HIS A 1 252 ? -5.095 -15.946 -50.081 1.00 31.25 252 HIS A O 1
ATOM 1833 N N . HIS A 1 253 ? -4.537 -16.127 -47.908 1.00 30.89 253 HIS A N 1
ATOM 1834 C CA . HIS A 1 253 ? -4.215 -17.547 -47.577 1.00 30.89 253 HIS A CA 1
ATOM 1835 C C . HIS A 1 253 ? -3.176 -17.638 -46.406 1.00 30.89 253 HIS A C 1
ATOM 1837 O O . HIS A 1 253 ? -2.713 -16.595 -45.955 1.00 30.89 253 HIS A O 1
ATOM 1843 N N . PRO A 1 254 ? -2.879 -18.810 -45.787 1.00 35.78 254 PRO A N 1
ATOM 1844 C CA . PRO A 1 254 ? -3.540 -19.321 -44.584 1.00 35.78 254 PRO A CA 1
ATOM 1845 C C . PRO A 1 254 ? -2.597 -19.482 -43.363 1.00 35.78 254 PRO A C 1
ATOM 1847 O O . PRO A 1 254 ? -1.377 -19.379 -43.445 1.00 35.78 254 PRO A O 1
ATOM 1850 N N . VAL A 1 255 ? -3.207 -19.770 -42.211 1.00 32.56 255 VAL A N 1
ATOM 1851 C CA . VAL A 1 255 ? -2.584 -19.962 -40.892 1.00 32.56 255 VAL A CA 1
ATOM 1852 C C . VAL A 1 255 ? -1.796 -21.279 -40.831 1.00 32.56 255 VAL A C 1
ATOM 1854 O O . VAL A 1 255 ? -2.370 -22.355 -40.990 1.00 32.56 255 VAL A O 1
ATOM 1857 N N . GLY A 1 256 ? -0.490 -21.188 -40.567 1.00 26.81 256 GLY A N 1
ATOM 1858 C CA . GLY A 1 256 ? 0.383 -22.320 -40.252 1.00 26.81 256 GLY A CA 1
ATOM 1859 C C . GLY A 1 256 ? 0.509 -22.527 -38.741 1.00 26.81 256 GLY A C 1
ATOM 1860 O O . GLY A 1 256 ? 0.912 -21.622 -38.015 1.00 26.81 256 GLY A O 1
ATOM 1861 N N . ASN A 1 257 ? 0.158 -23.730 -38.286 1.00 28.94 257 ASN A N 1
ATOM 1862 C CA . ASN A 1 257 ? 0.388 -24.235 -36.933 1.00 28.94 257 ASN A CA 1
ATOM 1863 C C . ASN A 1 257 ? 1.893 -24.411 -36.676 1.00 28.94 257 ASN A C 1
ATOM 1865 O O . ASN A 1 257 ? 2.524 -25.238 -37.333 1.00 28.94 257 ASN A O 1
ATOM 1869 N N . CYS A 1 258 ? 2.435 -23.726 -35.668 1.00 26.03 258 CYS A N 1
ATOM 1870 C CA . CYS A 1 258 ? 3.757 -24.014 -35.111 1.00 26.03 258 CYS A CA 1
ATOM 1871 C C . CYS A 1 258 ? 3.628 -24.251 -33.602 1.00 26.03 258 CYS A C 1
ATOM 1873 O O . CYS A 1 258 ? 3.542 -23.313 -32.811 1.00 26.03 258 CYS A O 1
ATOM 1875 N N . HIS A 1 259 ? 3.603 -25.525 -33.211 1.00 28.77 259 HIS A N 1
ATOM 1876 C CA . HIS A 1 259 ? 4.042 -25.946 -31.886 1.00 28.77 259 HIS A CA 1
ATOM 1877 C C . HIS A 1 259 ? 5.572 -25.902 -31.866 1.00 28.77 259 HIS A C 1
ATOM 1879 O O . HIS A 1 259 ? 6.213 -26.582 -32.663 1.00 28.77 259 HIS A O 1
ATOM 1885 N N . SER A 1 260 ? 6.144 -25.111 -30.961 1.00 29.80 260 SER A N 1
ATOM 1886 C CA . SER A 1 260 ? 7.564 -25.167 -30.622 1.00 29.80 260 SER A CA 1
ATOM 1887 C C . SER A 1 260 ? 7.730 -25.023 -29.112 1.00 29.80 260 SER A C 1
ATOM 1889 O O . SER A 1 260 ? 7.470 -23.965 -28.542 1.00 29.80 260 SER A O 1
ATOM 1891 N N . ASP A 1 261 ? 8.091 -26.150 -28.510 1.00 24.69 261 ASP A N 1
ATOM 1892 C CA . ASP A 1 261 ? 8.849 -26.374 -27.281 1.00 24.69 261 ASP A CA 1
ATOM 1893 C C . ASP A 1 261 ? 9.227 -25.138 -26.447 1.00 24.69 261 ASP A C 1
ATOM 1895 O O . ASP A 1 261 ? 10.106 -24.347 -26.794 1.00 24.69 261 ASP A O 1
ATOM 1899 N N . VAL A 1 262 ? 8.614 -25.034 -25.264 1.00 26.38 262 VAL A N 1
ATOM 1900 C CA . VAL A 1 262 ? 9.059 -24.143 -24.188 1.00 26.38 262 VAL A CA 1
ATOM 1901 C C . VAL A 1 262 ? 10.313 -24.751 -23.558 1.00 26.38 262 VAL A C 1
ATOM 1903 O O . VAL A 1 262 ? 10.235 -25.624 -22.694 1.00 26.38 262 VAL A O 1
ATOM 1906 N N . GLN A 1 263 ? 11.487 -24.294 -23.995 1.00 25.50 263 GLN A N 1
ATOM 1907 C CA . GLN A 1 263 ? 12.730 -24.490 -23.253 1.00 25.50 263 GLN A CA 1
ATOM 1908 C C . GLN A 1 263 ? 12.702 -23.639 -21.977 1.00 25.50 263 GLN A C 1
ATOM 1910 O O . GLN A 1 263 ? 12.558 -22.418 -22.014 1.00 25.50 263 GLN A O 1
ATOM 1915 N N . THR A 1 264 ? 12.857 -24.304 -20.837 1.00 27.11 264 THR A N 1
ATOM 1916 C CA . THR A 1 264 ? 13.034 -23.709 -19.511 1.00 27.11 264 THR A CA 1
ATOM 1917 C C . THR A 1 264 ? 14.330 -22.898 -19.451 1.00 27.11 264 THR A C 1
ATOM 1919 O O . THR A 1 264 ? 15.419 -23.473 -19.410 1.00 27.11 264 THR A O 1
ATOM 1922 N N . THR A 1 265 ? 14.229 -21.569 -19.416 1.00 28.59 265 THR A N 1
ATOM 1923 C CA . THR A 1 265 ? 15.349 -20.684 -19.081 1.00 28.59 265 THR A CA 1
ATOM 1924 C C . THR A 1 265 ? 15.524 -20.597 -17.564 1.00 28.59 265 THR A C 1
ATOM 1926 O O . THR A 1 265 ? 14.585 -20.407 -16.794 1.00 28.59 265 THR A O 1
ATOM 1929 N N . THR A 1 266 ? 16.766 -20.789 -17.134 1.00 29.72 266 THR A N 1
ATOM 1930 C CA . THR A 1 266 ? 17.247 -20.762 -15.751 1.00 29.72 266 THR A CA 1
ATOM 1931 C C . THR A 1 266 ? 16.999 -19.409 -15.070 1.00 29.72 266 THR A C 1
ATOM 1933 O O . THR A 1 266 ? 17.235 -18.348 -15.651 1.00 29.72 266 THR A O 1
ATOM 1936 N N . GLY A 1 267 ? 16.514 -19.468 -13.826 1.00 32.66 267 GLY A N 1
ATOM 1937 C CA . GLY A 1 267 ? 15.926 -18.352 -13.087 1.00 32.66 267 GLY A CA 1
ATOM 1938 C C . GLY A 1 267 ? 16.877 -17.206 -12.736 1.00 32.66 267 GLY A C 1
ATOM 1939 O O . GLY A 1 267 ? 17.895 -17.396 -12.076 1.00 32.66 267 GLY A O 1
ATOM 1940 N N . HIS A 1 268 ? 16.464 -15.994 -13.102 1.00 34.69 268 HIS A N 1
ATOM 1941 C CA . HIS A 1 268 ? 16.928 -14.744 -12.506 1.00 34.69 268 HIS A CA 1
ATOM 1942 C C . HIS A 1 268 ? 15.928 -14.369 -11.404 1.00 34.69 268 HIS A C 1
ATOM 1944 O O . HIS A 1 268 ? 14.884 -13.786 -11.687 1.00 34.69 268 HIS A O 1
ATOM 1950 N N . SER A 1 269 ? 16.188 -14.765 -10.155 1.00 36.53 269 SER A N 1
ATOM 1951 C CA . SER A 1 269 ? 15.292 -14.415 -9.045 1.00 36.53 269 SER A CA 1
ATOM 1952 C C . SER A 1 269 ? 15.570 -12.985 -8.586 1.00 36.53 269 SER A C 1
ATOM 1954 O O . SER A 1 269 ? 16.686 -12.677 -8.170 1.00 36.53 269 SER A O 1
ATOM 1956 N N . ALA A 1 270 ? 14.557 -12.118 -8.616 1.00 39.47 270 ALA A N 1
ATOM 1957 C CA . ALA A 1 270 ? 14.573 -10.897 -7.817 1.00 39.47 270 ALA A CA 1
ATOM 1958 C C . ALA A 1 270 ? 14.559 -11.285 -6.329 1.00 39.47 270 ALA A C 1
ATOM 1960 O O . ALA A 1 270 ? 13.870 -12.233 -5.939 1.00 39.47 270 ALA A O 1
ATOM 1961 N N . VAL A 1 271 ? 15.329 -10.580 -5.502 1.00 49.41 271 VAL A N 1
ATOM 1962 C CA . VAL A 1 271 ? 15.285 -10.748 -4.043 1.00 49.41 271 VAL A CA 1
ATOM 1963 C C . VAL A 1 271 ? 14.320 -9.706 -3.503 1.00 49.41 271 VAL A C 1
ATOM 1965 O O . VAL A 1 271 ? 14.531 -8.518 -3.737 1.00 49.41 271 VAL A O 1
ATOM 1968 N N . VAL A 1 272 ? 13.265 -10.153 -2.819 1.00 49.31 272 VAL A N 1
ATOM 1969 C CA . VAL A 1 272 ? 12.261 -9.289 -2.185 1.00 49.31 272 VAL A CA 1
ATOM 1970 C C . VAL A 1 272 ? 12.427 -9.375 -0.669 1.00 49.31 272 VAL A C 1
ATOM 1972 O O . VAL A 1 272 ? 12.276 -10.451 -0.088 1.00 49.31 272 VAL A O 1
ATOM 1975 N N . GLY A 1 273 ? 12.741 -8.250 -0.033 1.00 49.75 273 GLY A N 1
ATOM 1976 C CA . GLY A 1 273 ? 12.746 -8.083 1.418 1.00 49.75 273 GLY A CA 1
ATOM 1977 C C . GLY A 1 273 ? 11.464 -7.388 1.872 1.00 49.75 273 GLY A C 1
ATOM 1978 O O . GLY A 1 273 ? 10.961 -6.492 1.202 1.00 49.75 273 GLY A O 1
ATOM 1979 N N . VAL A 1 274 ? 10.889 -7.787 3.008 1.00 53.03 274 VAL A N 1
ATOM 1980 C CA . VAL A 1 274 ? 9.775 -7.045 3.623 1.00 53.03 274 VAL A CA 1
ATOM 1981 C C . VAL A 1 274 ? 10.052 -6.887 5.111 1.00 53.03 274 VAL A C 1
ATOM 1983 O O . VAL A 1 274 ? 10.152 -7.873 5.844 1.00 53.03 274 VAL A O 1
ATOM 1986 N N . HIS A 1 275 ? 10.164 -5.641 5.564 1.00 55.06 275 HIS A N 1
ATOM 1987 C CA . HIS A 1 275 ? 10.562 -5.279 6.920 1.00 55.06 275 HIS A CA 1
ATOM 1988 C C . HIS A 1 275 ? 9.453 -4.490 7.641 1.00 55.06 275 HIS A C 1
ATOM 1990 O O . HIS A 1 275 ? 8.754 -3.664 7.055 1.00 55.06 275 HIS A O 1
ATOM 1996 N N . GLU A 1 276 ? 9.285 -4.745 8.944 1.00 43.41 276 GLU A N 1
ATOM 1997 C CA . GLU A 1 276 ? 8.337 -4.045 9.828 1.00 43.41 276 GLU A CA 1
ATOM 1998 C C . GLU A 1 276 ? 9.120 -3.160 10.810 1.00 43.41 276 GLU A C 1
ATOM 2000 O O . GLU A 1 276 ? 10.073 -3.619 11.450 1.00 43.41 276 GLU A O 1
ATOM 2005 N N . LYS A 1 277 ? 8.714 -1.894 10.966 1.00 38.31 277 LYS A N 1
ATOM 2006 C CA . LYS A 1 277 ? 9.328 -0.975 11.935 1.00 38.31 277 LYS A CA 1
ATOM 2007 C C . LYS A 1 277 ? 8.735 -1.244 13.324 1.00 38.31 277 LYS A C 1
ATOM 2009 O O . LYS A 1 277 ? 7.561 -0.983 13.565 1.00 38.31 277 LYS A O 1
ATOM 2014 N N . ARG A 1 278 ? 9.537 -1.781 14.250 1.00 36.34 278 ARG A N 1
ATOM 2015 C CA . ARG A 1 278 ? 9.126 -2.010 15.648 1.00 36.34 278 ARG A CA 1
ATOM 2016 C C . ARG A 1 278 ? 9.312 -0.734 16.470 1.00 36.34 278 ARG A C 1
ATOM 2018 O O . ARG A 1 278 ? 10.446 -0.345 16.734 1.00 36.34 278 ARG A O 1
ATOM 2025 N N . PHE A 1 279 ? 8.227 -0.135 16.950 1.00 28.45 279 PHE A N 1
ATOM 2026 C CA . PHE A 1 279 ? 8.300 0.800 18.075 1.00 28.45 279 PHE A CA 1
ATOM 2027 C C . PHE A 1 279 ? 8.249 0.002 19.382 1.00 28.45 279 PHE A C 1
ATOM 2029 O O . PHE A 1 279 ? 7.220 -0.568 19.736 1.00 28.45 279 PHE A O 1
ATOM 2036 N N . SER A 1 280 ? 9.380 -0.079 20.084 1.00 25.84 280 SER A N 1
ATOM 2037 C CA . SER A 1 280 ? 9.440 -0.664 21.424 1.00 25.84 280 SER A CA 1
ATOM 2038 C C . SER A 1 280 ? 9.115 0.429 22.440 1.00 25.84 280 SER A C 1
ATOM 2040 O O . SER A 1 280 ? 9.959 1.274 22.738 1.00 25.84 280 SER A O 1
ATOM 2042 N N . VAL A 1 281 ? 7.881 0.450 22.944 1.00 28.81 281 VAL A N 1
ATOM 2043 C CA . VAL A 1 281 ? 7.516 1.313 24.074 1.00 28.81 281 VAL A CA 1
ATOM 2044 C C . VAL A 1 281 ? 8.126 0.687 25.326 1.00 28.81 281 VAL A C 1
ATOM 2046 O O . VAL A 1 281 ? 7.614 -0.300 25.857 1.00 28.81 281 VAL A O 1
ATOM 2049 N N . LYS A 1 282 ? 9.261 1.223 25.791 1.00 30.09 282 LYS A N 1
ATOM 2050 C CA . LYS A 1 282 ? 9.755 0.923 27.140 1.00 30.09 282 LYS A CA 1
ATOM 2051 C C . LYS A 1 282 ? 8.677 1.379 28.126 1.00 30.09 282 LYS A C 1
ATOM 2053 O O . LYS A 1 282 ? 8.213 2.509 28.016 1.00 30.09 282 LYS A O 1
ATOM 2058 N N . LYS A 1 283 ? 8.283 0.518 29.073 1.00 30.12 283 LYS A N 1
ATOM 2059 C CA . LYS A 1 283 ? 7.460 0.921 30.225 1.00 30.12 283 LYS A CA 1
ATOM 2060 C C . LYS A 1 283 ? 8.155 2.102 30.908 1.00 30.12 283 LYS A C 1
ATOM 2062 O O . LYS A 1 283 ? 9.192 1.903 31.535 1.00 30.12 283 LYS A O 1
ATOM 2067 N N . SER A 1 284 ? 7.628 3.308 30.739 1.00 40.25 284 SER A N 1
ATOM 2068 C CA . SER A 1 284 ? 8.019 4.461 31.538 1.00 40.25 284 SER A CA 1
ATOM 2069 C C . SER A 1 284 ? 7.304 4.397 32.887 1.00 40.25 284 SER A C 1
ATOM 2071 O O . SER A 1 284 ? 6.164 3.946 32.999 1.00 40.25 284 SER A O 1
ATOM 2073 N N . ASP A 1 285 ? 8.045 4.784 33.918 1.00 35.97 285 ASP A N 1
ATOM 2074 C CA . ASP A 1 285 ? 7.643 4.831 35.318 1.00 35.97 285 ASP A CA 1
ATOM 2075 C C . ASP A 1 285 ? 6.421 5.766 35.498 1.00 35.97 285 ASP A C 1
ATOM 2077 O O . ASP A 1 285 ? 6.472 6.902 35.011 1.00 35.97 285 ASP A O 1
ATOM 2081 N N . PRO A 1 286 ? 5.324 5.350 36.171 1.00 41.97 286 PRO A N 1
ATOM 2082 C CA . PRO A 1 286 ? 4.111 6.164 36.331 1.00 41.97 286 PRO A CA 1
ATOM 2083 C C . PRO A 1 286 ? 4.354 7.556 36.933 1.00 41.97 286 PRO A C 1
ATOM 2085 O O . PRO A 1 286 ? 3.569 8.474 36.702 1.00 41.97 286 PRO A O 1
ATOM 2088 N N . ALA A 1 287 ? 5.454 7.737 37.669 1.00 38.09 287 ALA A N 1
ATOM 2089 C CA . ALA A 1 287 ? 5.820 9.009 38.284 1.00 38.09 287 ALA A CA 1
ATOM 2090 C C . ALA A 1 287 ? 6.255 10.094 37.278 1.00 38.09 287 ALA A C 1
ATOM 2092 O O . ALA A 1 287 ? 6.150 11.278 37.596 1.00 38.09 287 ALA A O 1
ATOM 2093 N N . MET A 1 288 ? 6.695 9.732 36.064 1.00 34.88 288 MET A N 1
ATOM 2094 C CA . MET A 1 288 ? 7.123 10.714 35.055 1.00 34.88 288 MET A CA 1
ATOM 2095 C C . MET A 1 288 ? 5.970 11.288 34.218 1.00 34.88 288 MET A C 1
ATOM 2097 O O . MET A 1 288 ? 6.132 12.318 33.569 1.00 34.88 288 MET A O 1
ATOM 2101 N N . MET A 1 289 ? 4.784 10.670 34.254 1.00 35.00 289 MET A N 1
ATOM 2102 C CA . MET A 1 289 ? 3.645 11.091 33.427 1.00 35.00 289 MET A CA 1
ATOM 2103 C C . MET A 1 289 ? 2.938 12.351 33.964 1.00 35.00 289 MET A C 1
ATOM 2105 O O . MET A 1 289 ? 2.211 13.013 33.228 1.00 35.00 289 MET A O 1
ATOM 2109 N N . ASN A 1 290 ? 3.186 12.725 35.224 1.00 35.03 290 ASN A N 1
ATOM 2110 C CA . ASN A 1 290 ? 2.523 13.858 35.876 1.00 35.03 290 ASN A CA 1
ATOM 2111 C C . ASN A 1 290 ? 3.163 15.230 35.590 1.00 35.03 290 ASN A C 1
ATOM 2113 O O . ASN A 1 290 ? 2.540 16.243 35.900 1.00 35.03 290 ASN A O 1
ATOM 2117 N N . SER A 1 291 ? 4.361 15.306 34.993 1.00 33.72 291 SER A N 1
ATOM 2118 C CA . SER A 1 291 ? 5.015 16.595 34.692 1.00 33.72 291 SER A CA 1
ATOM 2119 C C . SER A 1 291 ? 4.896 17.059 33.237 1.00 33.72 291 SER A C 1
ATOM 2121 O O . SER A 1 291 ? 5.141 18.231 32.971 1.00 33.72 291 SER A O 1
ATOM 2123 N N . GLU A 1 292 ? 4.497 16.196 32.29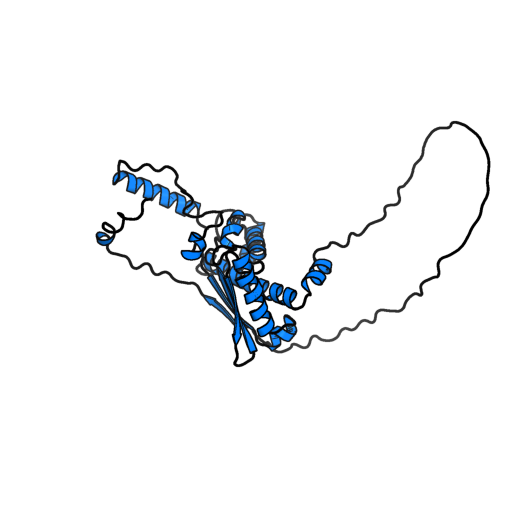6 1.00 35.12 292 GLU A N 1
ATOM 2124 C CA . GLU A 1 292 ? 4.490 16.535 30.857 1.00 35.12 292 GLU A CA 1
ATOM 2125 C C . GLU A 1 292 ? 3.097 16.835 30.269 1.00 35.12 292 GLU A C 1
ATOM 2127 O O . GLU A 1 292 ? 2.993 17.355 29.160 1.00 35.12 292 GLU A O 1
ATOM 2132 N N . ILE A 1 293 ? 2.008 16.611 31.013 1.00 37.91 293 ILE A N 1
ATOM 2133 C CA . ILE A 1 293 ? 0.632 16.815 30.510 1.00 37.91 293 ILE A CA 1
ATOM 2134 C C . ILE A 1 293 ? 0.193 18.300 30.539 1.00 37.91 293 ILE A C 1
ATOM 2136 O O . ILE A 1 293 ? -0.821 18.670 29.954 1.00 37.91 293 ILE A O 1
ATOM 2140 N N . SER A 1 294 ? 0.982 19.202 31.134 1.00 32.84 294 SER A N 1
ATOM 2141 C CA . SER A 1 294 ? 0.601 20.616 31.305 1.00 32.84 294 SER A CA 1
ATOM 2142 C C . SER A 1 294 ? 0.881 21.528 30.090 1.00 32.84 294 SER A C 1
ATOM 2144 O O . SER A 1 294 ? 0.666 22.732 30.182 1.00 32.84 294 SER A O 1
ATOM 2146 N N . HIS A 1 295 ? 1.396 21.024 28.960 1.00 33.75 295 HIS A N 1
ATOM 2147 C CA . HIS A 1 295 ? 1.831 21.887 27.837 1.00 33.75 295 HIS A CA 1
ATOM 2148 C C . HIS A 1 295 ? 1.212 21.596 26.462 1.00 33.75 295 HIS A C 1
ATOM 2150 O O . HIS A 1 295 ? 1.574 22.255 25.493 1.00 33.75 295 HIS A O 1
ATOM 2156 N N . TYR A 1 296 ? 0.236 20.693 26.360 1.00 31.72 296 TYR A N 1
ATOM 2157 C CA . TYR A 1 296 ? -0.468 20.441 25.096 1.00 31.72 296 TYR A CA 1
ATOM 2158 C C . TYR A 1 296 ? -1.979 20.316 25.309 1.00 31.72 296 TYR A C 1
ATOM 2160 O O . TYR A 1 296 ? -2.555 19.238 25.196 1.00 31.72 296 TYR A O 1
ATOM 2168 N N . ILE A 1 297 ? -2.621 21.445 25.618 1.00 35.81 297 ILE A N 1
ATOM 2169 C CA . ILE A 1 297 ? -4.048 21.667 25.351 1.00 35.81 297 ILE A CA 1
ATOM 2170 C C . ILE A 1 297 ? -4.191 23.092 24.795 1.00 35.81 297 ILE A C 1
ATOM 2172 O O . ILE A 1 297 ? -4.296 24.058 25.551 1.00 35.81 297 ILE A O 1
ATOM 2176 N N . MET A 1 298 ? -4.161 23.204 23.467 1.00 30.53 298 MET A N 1
ATOM 2177 C CA . MET A 1 298 ? -4.819 24.248 22.674 1.00 30.53 298 MET A CA 1
ATOM 2178 C C . MET A 1 298 ? -5.468 23.575 21.472 1.00 30.53 298 MET A C 1
ATOM 2180 O O . MET A 1 298 ? -4.814 22.673 20.900 1.00 30.53 298 MET A O 1
#

pLDDT: mean 77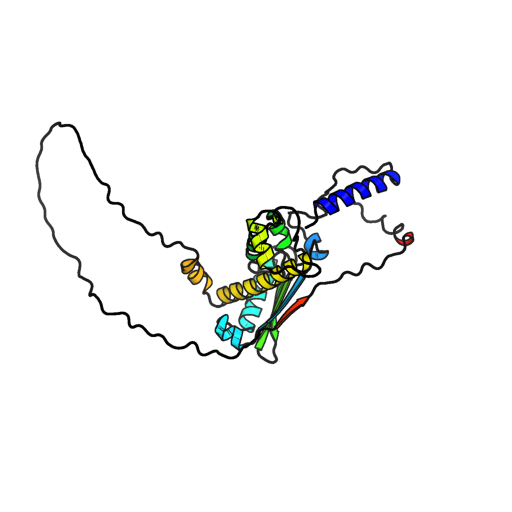.17, std 27.84, range [24.69, 98.75]

Radius of gyration: 30.36 Å; chains: 1; bounding box: 83×51×102 Å

Foldseek 3Di:
DCVVVVLVVLVVVVVVVCVVVVPDDDPDSCPCCLPALDDDVSCVPVNAAFKKKKKWKAAQCCCCPPLVHFQVLLQVLLCVPLPVVCVVVVPRDQQRSFDCLLVLLQVLCVQQQHDNSCSSQQSRKHWHWDADPVRRIIMIMIIGRYRHDDCDDGGNPPPRNVVSLVVLVLVDPPSRNSSSQVSRVSSRVVRSNVSSCVSVVVPVVCCVVPVDDPPPPPPDDDDDDDDDDDDDDD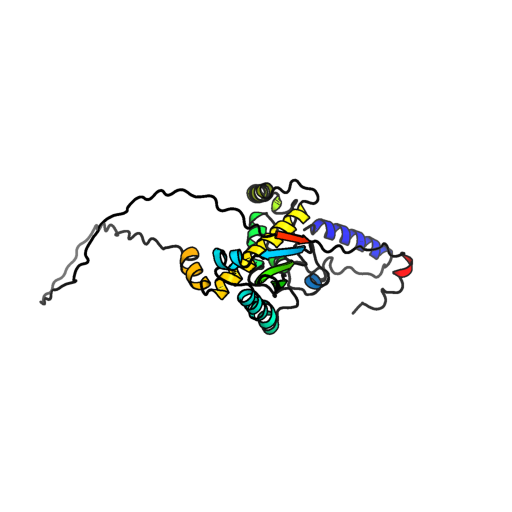DDDDDDDDDDDDDDDDDDDDDDDDDDDDDDDDDPDMDMDMDGDDDDDDPDDPVVVVPPPPPDDD

Secondary structure (DSSP, 8-state):
--HHHHHHHHHHHHHHHHHH-TT-----S--SSS--SS--HHHHHH--SEEEEEEEEE-HHHHHHTSSS-HHHHHHHHIIIIIIIHHHTT--GGGG-SSSHHHHHHHHHHHHT--GGGHHHHT--EEEEEEETTTTEEEEEEEEEEE---SSSGGGGSHHHHHHHHHTT--SSSHHHHHHHHHHHHHHHHHHHHHHHHHTT-HHHHHHHHSS---------------------------------PPPP-----PPP-------PPP-PPEEEEEE---------GGGTTTTGGG---